Protein AF-A0A964TZU9-F1 (afdb_monomer)

Structure (mmCIF, N/CA/C/O backbone):
data_AF-A0A964TZU9-F1
#
_entry.id   AF-A0A964TZU9-F1
#
loop_
_atom_site.group_PDB
_atom_site.id
_atom_site.type_symbol
_atom_site.label_atom_id
_atom_site.label_alt_id
_atom_site.label_comp_id
_atom_site.label_asym_id
_atom_site.label_entity_id
_atom_site.label_seq_id
_atom_site.pdbx_PDB_ins_code
_atom_site.Cartn_x
_atom_site.Cartn_y
_atom_site.Cartn_z
_atom_site.occupancy
_atom_site.B_iso_or_equiv
_atom_site.auth_seq_id
_atom_site.auth_comp_id
_atom_site.auth_asym_id
_atom_site.auth_atom_id
_atom_site.pdbx_PDB_model_num
ATOM 1 N N . ARG A 1 1 ? -6.979 20.407 -6.883 1.00 36.47 1 ARG A N 1
ATOM 2 C CA . ARG A 1 1 ? -8.133 19.499 -7.113 1.00 36.47 1 ARG A CA 1
ATOM 3 C C . ARG A 1 1 ? -7.615 18.083 -6.869 1.00 36.47 1 ARG A C 1
ATOM 5 O O . ARG A 1 1 ? -6.799 17.626 -7.648 1.00 36.47 1 ARG A O 1
ATOM 12 N N . ILE A 1 2 ? -7.903 17.504 -5.702 1.00 34.78 2 ILE A N 1
ATOM 13 C CA . ILE A 1 2 ? -7.087 16.442 -5.078 1.00 34.78 2 ILE A CA 1
ATOM 14 C C . ILE A 1 2 ? -7.636 15.045 -5.421 1.00 34.78 2 ILE A C 1
ATOM 16 O O . ILE A 1 2 ? -8.771 14.746 -5.073 1.00 34.78 2 ILE A O 1
ATOM 20 N N . MET A 1 3 ? -6.821 14.224 -6.096 1.00 42.94 3 MET A N 1
ATOM 21 C CA . MET A 1 3 ? -6.622 12.768 -5.923 1.00 42.94 3 MET A CA 1
ATOM 22 C C . MET A 1 3 ? -7.778 11.879 -5.393 1.00 42.94 3 MET A C 1
ATOM 24 O O . MET A 1 3 ? -7.551 11.037 -4.522 1.00 42.94 3 MET A O 1
ATOM 28 N N . SER A 1 4 ? -9.016 11.988 -5.883 1.00 59.41 4 SER A N 1
ATOM 29 C CA . SER A 1 4 ? -10.087 11.075 -5.429 1.00 59.41 4 SER A CA 1
ATOM 30 C C . SER A 1 4 ? -9.934 9.654 -5.990 1.00 59.41 4 SER A C 1
ATOM 32 O O . SER A 1 4 ? -10.220 8.684 -5.294 1.00 59.41 4 SER A O 1
ATOM 34 N N . CYS A 1 5 ? -9.441 9.516 -7.225 1.00 72.19 5 CYS A N 1
ATOM 35 C CA . CYS A 1 5 ? -9.405 8.227 -7.930 1.00 72.19 5 CYS A CA 1
ATOM 36 C C . CYS A 1 5 ? -8.075 7.483 -7.834 1.00 72.19 5 CYS A C 1
ATOM 38 O O . CYS A 1 5 ? -8.054 6.262 -7.950 1.00 72.19 5 CYS A O 1
ATOM 40 N N . GLU A 1 6 ? -6.983 8.185 -7.531 1.00 64.12 6 GLU A N 1
ATOM 41 C CA . GLU A 1 6 ? -5.702 7.555 -7.177 1.00 64.12 6 GLU A CA 1
ATOM 42 C C . GLU A 1 6 ? -5.801 6.749 -5.874 1.00 64.12 6 GLU A C 1
ATOM 44 O O . GLU A 1 6 ? -5.036 5.818 -5.646 1.00 64.12 6 GLU A O 1
ATOM 49 N N . ARG A 1 7 ? -6.783 7.074 -5.023 1.00 71.69 7 ARG A N 1
ATOM 50 C CA . ARG A 1 7 ? -7.041 6.407 -3.740 1.00 71.69 7 ARG A CA 1
ATOM 51 C C . ARG A 1 7 ? -8.348 5.619 -3.740 1.00 71.69 7 ARG A C 1
ATOM 53 O O . ARG A 1 7 ? -8.964 5.451 -2.689 1.00 71.69 7 ARG A O 1
ATOM 60 N N . ILE A 1 8 ? -8.774 5.125 -4.902 1.00 81.00 8 ILE A N 1
ATOM 61 C CA . ILE A 1 8 ? -10.025 4.366 -5.052 1.00 81.00 8 ILE A CA 1
ATOM 62 C C . ILE A 1 8 ? -10.102 3.149 -4.113 1.00 81.00 8 ILE A C 1
ATOM 64 O O . ILE A 1 8 ? -11.171 2.840 -3.586 1.00 81.00 8 ILE A O 1
ATOM 68 N N . ASN A 1 9 ? -8.951 2.543 -3.796 1.00 75.94 9 ASN A N 1
ATOM 69 C CA . ASN A 1 9 ? -8.830 1.447 -2.833 1.00 75.94 9 ASN A CA 1
ATOM 70 C C . ASN A 1 9 ? -9.377 1.806 -1.441 1.00 75.94 9 ASN A C 1
ATOM 72 O O . ASN A 1 9 ? -9.931 0.942 -0.767 1.00 75.94 9 ASN A O 1
ATOM 76 N N . ASN A 1 10 ? -9.286 3.072 -1.019 1.00 75.75 10 ASN A N 1
ATOM 77 C CA . ASN A 1 10 ? -9.794 3.507 0.283 1.00 75.75 10 ASN A CA 1
ATOM 78 C C . ASN A 1 10 ? -11.327 3.489 0.325 1.00 75.75 10 ASN A C 1
ATOM 80 O O . ASN A 1 10 ? -11.905 3.147 1.353 1.00 75.75 10 ASN A O 1
ATOM 84 N N . ALA A 1 11 ? -11.988 3.827 -0.787 1.00 82.44 11 ALA A N 1
ATOM 85 C CA . ALA A 1 11 ? -13.443 3.742 -0.889 1.00 82.44 11 ALA A CA 1
ATOM 86 C C . ALA A 1 11 ? -13.915 2.281 -0.886 1.00 82.44 11 ALA A C 1
ATOM 88 O O . ALA A 1 11 ? -14.927 1.955 -0.266 1.00 82.44 11 ALA A O 1
ATOM 89 N N . TRP A 1 12 ? -13.154 1.384 -1.521 1.00 88.69 12 TRP A N 1
ATOM 90 C CA . TRP A 1 12 ? -13.433 -0.051 -1.463 1.00 88.69 12 TRP A CA 1
ATOM 91 C C . TRP A 1 12 ? -13.245 -0.609 -0.052 1.00 88.69 12 TRP A C 1
ATOM 93 O O . TRP A 1 12 ? -14.131 -1.305 0.424 1.00 88.69 12 TRP A O 1
ATOM 103 N N . LEU A 1 13 ? -12.165 -0.240 0.646 1.00 80.69 13 LEU A N 1
ATOM 104 C CA . LEU A 1 13 ? -11.938 -0.655 2.032 1.00 80.69 13 LEU A CA 1
ATOM 105 C C . LEU A 1 13 ? -13.048 -0.157 2.967 1.00 80.69 13 LEU A C 1
ATOM 107 O O . LEU A 1 13 ? -13.512 -0.915 3.811 1.00 80.69 13 LEU A O 1
ATOM 111 N N . LEU A 1 14 ? -13.492 1.094 2.805 1.00 76.00 14 LEU A N 1
ATOM 112 C CA . LEU A 1 14 ? -14.618 1.640 3.566 1.00 76.00 14 LEU A CA 1
ATOM 113 C C . LEU A 1 14 ? -15.912 0.861 3.296 1.00 76.00 14 LEU A C 1
ATOM 115 O O . LEU A 1 14 ? -16.649 0.553 4.227 1.00 76.00 14 LEU A O 1
ATOM 119 N N . SER A 1 15 ? -16.164 0.503 2.038 1.00 84.38 15 SER A N 1
ATOM 120 C CA . SER A 1 15 ? -17.325 -0.315 1.675 1.00 84.3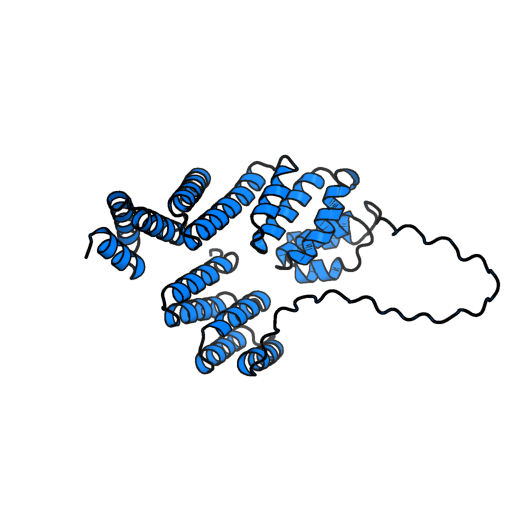8 15 SER A CA 1
ATOM 121 C C . SER A 1 15 ? -17.250 -1.702 2.319 1.00 84.38 15 SER A C 1
ATOM 123 O O . SER A 1 15 ? -18.233 -2.153 2.893 1.00 84.38 15 SER A O 1
ATOM 125 N N . ASP A 1 16 ? -16.072 -2.335 2.327 1.00 76.81 16 ASP A N 1
ATOM 126 C CA . ASP A 1 16 ? -15.858 -3.614 3.015 1.00 76.81 16 ASP A CA 1
ATOM 127 C C . ASP A 1 16 ? -16.101 -3.487 4.536 1.00 76.81 16 ASP A C 1
ATOM 129 O O . ASP A 1 16 ? -16.618 -4.413 5.156 1.00 76.81 16 ASP A O 1
ATOM 133 N N . MET A 1 17 ? -15.759 -2.344 5.154 1.00 74.62 17 MET A N 1
ATOM 134 C CA . MET A 1 17 ? -16.067 -2.085 6.572 1.00 74.62 17 MET A CA 1
ATOM 135 C C . MET A 1 17 ? -17.572 -1.989 6.824 1.00 74.62 17 MET A C 1
ATOM 137 O O . MET A 1 17 ? -18.048 -2.522 7.822 1.00 74.62 17 MET A O 1
ATOM 141 N N . TYR A 1 18 ? -18.319 -1.343 5.926 1.00 85.62 18 TYR A N 1
ATOM 142 C CA . TYR A 1 18 ? -19.773 -1.263 6.032 1.00 85.62 18 TYR A CA 1
ATOM 143 C C . TYR A 1 18 ? -20.430 -2.641 5.958 1.00 85.62 18 TYR A C 1
ATOM 145 O O . TYR A 1 18 ? -21.312 -2.932 6.758 1.00 85.62 18 TYR A O 1
ATOM 153 N N . VAL A 1 19 ? -19.952 -3.520 5.077 1.00 80.06 19 VAL A N 1
ATOM 154 C CA . VAL A 1 19 ? -20.451 -4.901 4.975 1.00 80.06 19 VAL A CA 1
ATOM 155 C C . VAL A 1 19 ? -20.202 -5.678 6.267 1.00 80.06 19 VAL A C 1
ATOM 157 O O . VAL A 1 19 ? -21.107 -6.327 6.772 1.00 80.06 19 VAL A O 1
ATOM 160 N N . LEU A 1 20 ? -19.004 -5.564 6.851 1.00 71.88 20 LEU A N 1
ATOM 161 C CA . LEU A 1 20 ? -18.673 -6.224 8.124 1.00 71.88 20 LEU A CA 1
ATOM 162 C C . LEU A 1 20 ? -19.489 -5.709 9.320 1.00 71.88 20 LEU A C 1
ATOM 164 O O . LEU A 1 20 ? -19.520 -6.367 10.355 1.00 71.88 20 LEU A O 1
ATOM 168 N N . ALA A 1 21 ? -20.096 -4.531 9.196 1.00 72.00 21 ALA A N 1
ATOM 169 C CA . ALA A 1 21 ? -20.944 -3.921 10.212 1.00 72.00 21 ALA A CA 1
ATOM 170 C C . ALA A 1 21 ? -22.449 -4.119 9.937 1.00 72.00 21 ALA A C 1
ATOM 172 O O . ALA A 1 21 ? -23.255 -3.412 10.538 1.00 72.00 21 ALA A O 1
ATOM 173 N N . ASP A 1 22 ? -22.822 -5.013 9.010 1.00 82.69 22 ASP A N 1
ATOM 174 C CA . ASP A 1 22 ? -24.198 -5.223 8.528 1.00 82.69 22 ASP A CA 1
ATOM 175 C C . ASP A 1 22 ? -24.856 -3.942 7.959 1.00 82.69 22 ASP A C 1
ATOM 177 O O . ASP A 1 22 ? -26.070 -3.744 8.007 1.00 82.69 22 ASP A O 1
ATOM 181 N N . GLN A 1 23 ? -24.046 -3.041 7.387 1.00 80.06 23 GLN A N 1
ATOM 182 C CA . GLN A 1 23 ? -24.463 -1.770 6.778 1.00 80.06 23 GLN A CA 1
ATOM 183 C C . GLN A 1 23 ? -24.347 -1.803 5.246 1.00 80.06 23 GLN A C 1
ATOM 185 O O . GLN A 1 23 ? -23.754 -0.918 4.625 1.00 80.06 23 GLN A O 1
ATOM 190 N N . GLU A 1 24 ? -24.931 -2.812 4.598 1.00 88.38 24 GLU A N 1
ATOM 191 C CA . GLU A 1 24 ? -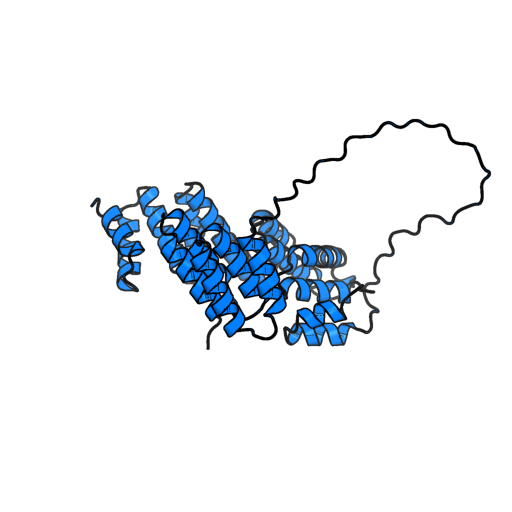24.805 -3.019 3.144 1.00 88.38 24 GLU A CA 1
ATOM 192 C C . GLU A 1 24 ? -25.261 -1.807 2.311 1.00 88.38 24 GLU A C 1
ATOM 194 O O . GLU A 1 24 ? -24.623 -1.454 1.319 1.00 88.38 24 GLU A O 1
ATOM 199 N N . SER A 1 25 ? -26.290 -1.078 2.754 1.00 88.75 25 SER A N 1
ATOM 200 C CA . SER A 1 25 ? -26.768 0.136 2.073 1.00 88.75 25 SER A CA 1
ATOM 201 C C . SER A 1 25 ? -25.714 1.254 2.019 1.00 88.75 25 SER A C 1
ATOM 203 O O . SER A 1 25 ? -25.585 1.949 1.005 1.00 88.75 25 SER A O 1
ATOM 205 N N . ALA A 1 26 ? -24.904 1.404 3.072 1.00 79.56 26 ALA A N 1
ATOM 206 C CA . ALA A 1 26 ? -23.806 2.367 3.123 1.00 79.56 26 ALA A CA 1
ATOM 207 C C . ALA A 1 26 ? -22.624 1.932 2.235 1.00 79.56 26 ALA A C 1
ATOM 209 O O . ALA A 1 26 ? -21.996 2.771 1.574 1.00 79.56 26 ALA A O 1
ATOM 210 N N . ALA A 1 27 ? -22.370 0.621 2.141 1.00 87.50 27 ALA A N 1
ATOM 211 C CA . ALA A 1 27 ? -21.398 0.055 1.206 1.00 87.50 27 ALA A CA 1
ATOM 212 C C . ALA A 1 27 ? -21.797 0.346 -0.251 1.00 87.50 27 ALA A C 1
ATOM 214 O O . ALA A 1 27 ? -21.014 0.919 -1.014 1.00 87.50 27 ALA A O 1
ATOM 215 N N . VAL A 1 28 ? -23.048 0.048 -0.623 1.00 95.12 28 VAL A N 1
ATOM 216 C CA . VAL A 1 28 ? -23.592 0.306 -1.968 1.00 95.12 28 VAL A CA 1
ATOM 217 C C . VAL A 1 28 ? -23.519 1.791 -2.324 1.00 95.12 28 VAL A C 1
ATOM 219 O O . VAL A 1 28 ? -23.090 2.151 -3.426 1.00 95.12 28 VAL A O 1
ATOM 222 N N . GLN A 1 29 ? -23.872 2.682 -1.392 1.00 91.50 29 GLN A N 1
ATOM 223 C CA . GLN A 1 29 ? -23.788 4.124 -1.624 1.00 91.50 29 GLN A CA 1
ATOM 224 C C . GLN A 1 29 ? -22.343 4.593 -1.854 1.00 91.50 29 GLN A C 1
ATOM 226 O O . GLN A 1 29 ? -22.100 5.445 -2.715 1.00 91.50 29 GLN A O 1
ATOM 231 N N . THR A 1 30 ? -21.379 4.022 -1.128 1.00 88.06 30 THR A N 1
ATOM 232 C CA . THR A 1 30 ? -19.953 4.322 -1.310 1.00 88.06 30 THR A CA 1
ATOM 233 C C . THR A 1 30 ? -19.489 3.911 -2.707 1.00 88.06 30 THR A C 1
ATOM 235 O O . THR A 1 30 ? -18.940 4.746 -3.430 1.00 88.06 30 THR A O 1
ATOM 238 N N . TYR A 1 31 ? -19.805 2.692 -3.158 1.00 94.31 31 TYR A N 1
ATOM 239 C CA . TYR A 1 31 ? -19.466 2.253 -4.514 1.00 94.31 31 TYR A CA 1
ATOM 240 C C . TYR A 1 31 ? -20.133 3.109 -5.603 1.00 94.31 31 TYR A C 1
ATOM 242 O O . TYR A 1 31 ? -19.477 3.479 -6.579 1.00 94.31 31 TYR A O 1
ATOM 250 N N . ARG A 1 32 ? -21.407 3.491 -5.439 1.00 92.69 32 ARG A N 1
ATOM 251 C CA . ARG A 1 32 ? -22.116 4.383 -6.377 1.00 92.69 32 ARG A CA 1
ATOM 252 C C . ARG A 1 32 ? -21.415 5.736 -6.516 1.00 92.69 32 ARG A C 1
ATOM 254 O O . ARG A 1 32 ? -21.211 6.221 -7.632 1.00 92.69 32 ARG A O 1
ATOM 261 N N . ASN A 1 33 ? -21.005 6.332 -5.396 1.00 89.38 33 ASN A N 1
ATOM 262 C CA . ASN A 1 33 ? -20.258 7.590 -5.387 1.00 89.38 33 ASN A CA 1
ATOM 263 C C . ASN A 1 33 ? -18.898 7.447 -6.087 1.00 89.38 33 ASN A C 1
ATOM 265 O O . ASN A 1 33 ? -18.481 8.350 -6.820 1.00 89.38 33 ASN A O 1
ATOM 269 N N . THR A 1 34 ? -18.230 6.305 -5.905 1.00 89.62 34 THR A N 1
ATOM 270 C CA . THR A 1 34 ? -16.967 5.985 -6.576 1.00 89.62 34 THR A CA 1
ATOM 271 C C . THR A 1 34 ? -17.144 5.864 -8.088 1.00 89.62 34 THR A C 1
ATOM 273 O O . THR A 1 34 ? -16.395 6.510 -8.815 1.00 89.62 34 THR A O 1
ATOM 276 N N . VAL A 1 35 ? -18.157 5.133 -8.572 1.00 91.75 35 VAL A N 1
ATOM 277 C CA . VAL A 1 35 ? -18.456 5.015 -10.016 1.00 91.75 35 VAL A CA 1
ATOM 278 C C . VAL A 1 35 ? -18.721 6.387 -10.643 1.00 91.75 35 VAL A C 1
ATOM 280 O O . VAL A 1 35 ? -18.230 6.675 -11.731 1.00 91.75 35 VAL A O 1
ATOM 283 N N . ARG A 1 36 ? -19.440 7.272 -9.941 1.00 87.69 36 ARG A N 1
ATOM 284 C CA . ARG A 1 36 ? -19.708 8.641 -10.412 1.00 87.69 36 ARG A CA 1
ATOM 285 C C . ARG A 1 36 ? -18.447 9.508 -10.492 1.00 87.69 36 ARG A C 1
ATOM 287 O O . ARG A 1 36 ? -18.356 10.375 -11.357 1.00 87.69 36 ARG A O 1
ATOM 294 N N . SER A 1 37 ? -17.512 9.318 -9.565 1.00 83.38 37 SER A N 1
ATOM 295 C CA . SER A 1 37 ? -16.347 10.199 -9.405 1.00 83.38 37 SER A CA 1
ATOM 296 C C . SER A 1 37 ? -15.117 9.718 -10.177 1.00 83.38 37 SER A C 1
ATOM 298 O O . SER A 1 37 ? -14.298 10.541 -10.578 1.00 83.38 37 SER A O 1
ATOM 300 N N . CYS A 1 38 ? -14.986 8.404 -10.379 1.00 85.81 38 CYS A N 1
ATOM 301 C CA . CYS A 1 38 ? -13.832 7.754 -10.989 1.00 85.81 38 CYS A CA 1
ATOM 302 C C . CYS A 1 38 ? -14.234 7.068 -12.279 1.00 85.81 38 CYS A C 1
ATOM 304 O O . CYS A 1 38 ? -14.616 5.904 -12.307 1.00 85.81 38 CYS A O 1
ATOM 306 N N . ASN A 1 39 ? -14.155 7.846 -13.352 1.00 81.69 39 ASN A N 1
ATOM 307 C CA . ASN A 1 39 ? -14.766 7.547 -14.634 1.00 81.69 39 ASN A CA 1
ATOM 308 C C . ASN A 1 39 ? -13.856 6.765 -15.594 1.00 81.69 39 ASN A C 1
ATOM 310 O O . ASN A 1 39 ? -14.266 6.533 -16.722 1.00 81.69 39 ASN A O 1
ATOM 314 N N . SER A 1 40 ? -12.654 6.325 -15.207 1.00 85.06 40 SER A N 1
ATOM 315 C CA . SER A 1 40 ? -11.898 5.420 -16.084 1.00 85.06 40 SER A CA 1
ATOM 316 C C . SER A 1 40 ? -12.556 4.036 -16.125 1.00 85.06 40 SER A C 1
ATOM 318 O O . SER A 1 40 ? -13.015 3.527 -15.100 1.00 85.06 40 SER A O 1
ATOM 320 N N . PHE A 1 41 ? -12.583 3.402 -17.304 1.00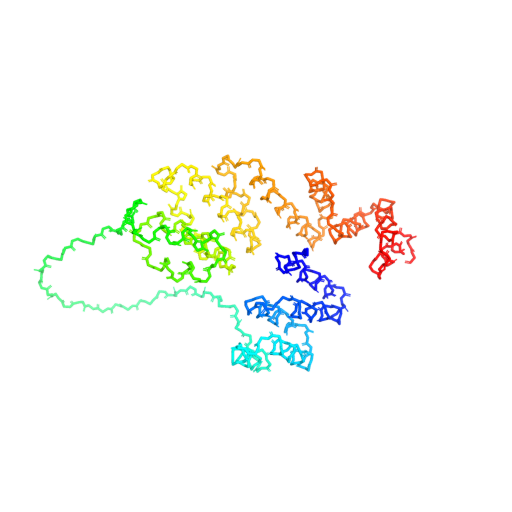 83.56 41 PHE A N 1
ATOM 321 C CA . PHE A 1 41 ? -13.217 2.090 -17.489 1.00 83.56 41 PHE A CA 1
ATOM 322 C C . PHE A 1 41 ? -12.714 1.042 -16.487 1.00 83.56 41 PHE A C 1
ATOM 324 O O . PHE A 1 41 ? -13.517 0.384 -15.834 1.00 83.56 41 PHE A O 1
ATOM 331 N N . ALA A 1 42 ? -11.393 0.948 -16.303 1.00 82.06 42 ALA A N 1
ATOM 332 C CA . ALA A 1 42 ? -10.782 -0.005 -15.378 1.00 82.06 42 ALA A CA 1
ATOM 333 C C . ALA A 1 42 ? -11.216 0.221 -13.917 1.00 82.06 42 ALA A C 1
ATOM 335 O O . ALA A 1 42 ? -11.514 -0.734 -13.205 1.00 82.06 42 ALA A O 1
ATOM 336 N N . GLN A 1 43 ? -11.298 1.478 -13.470 1.00 83.94 43 GLN A N 1
ATOM 337 C CA . GLN A 1 43 ? -11.724 1.807 -12.106 1.00 83.94 43 GLN A CA 1
ATOM 338 C C . GLN A 1 43 ? -13.216 1.527 -11.886 1.00 83.94 43 GLN A C 1
ATOM 340 O O . GLN A 1 43 ? -13.583 0.971 -10.847 1.00 83.94 43 GLN A O 1
ATOM 345 N N . MET A 1 44 ? -14.078 1.868 -12.853 1.00 87.69 44 MET A N 1
ATOM 346 C CA . MET A 1 44 ? -15.512 1.571 -12.753 1.00 87.69 44 MET A CA 1
ATOM 347 C C . MET A 1 44 ? -15.777 0.074 -12.810 1.00 87.69 44 MET A C 1
ATOM 349 O O . MET A 1 44 ? -16.562 -0.404 -12.002 1.00 87.69 44 MET A O 1
ATOM 353 N N . GLN A 1 45 ? -15.117 -0.665 -13.711 1.00 91.25 45 GLN A N 1
ATOM 354 C CA . GLN A 1 45 ? -15.282 -2.114 -13.822 1.00 91.25 45 GLN A CA 1
ATOM 355 C C . GLN A 1 45 ? -15.023 -2.784 -12.470 1.00 91.25 45 GLN A C 1
ATOM 357 O O . GLN A 1 45 ? -15.909 -3.459 -11.953 1.00 91.25 45 GLN A O 1
ATOM 362 N N . THR A 1 46 ? -13.861 -2.538 -11.860 1.00 86.62 46 THR A N 1
ATOM 363 C CA . THR A 1 46 ? -13.516 -3.140 -10.563 1.00 86.62 46 THR A CA 1
ATOM 364 C C . THR A 1 46 ? -14.471 -2.694 -9.451 1.00 86.62 46 THR A C 1
ATOM 366 O O . THR A 1 46 ? -14.821 -3.483 -8.575 1.00 86.62 46 THR A O 1
ATOM 369 N N . THR A 1 47 ? -14.938 -1.442 -9.484 1.00 92.69 47 THR A N 1
ATOM 370 C CA . THR A 1 47 ? -15.914 -0.934 -8.506 1.00 92.69 47 THR A CA 1
ATOM 371 C C . THR A 1 47 ? -17.281 -1.610 -8.655 1.00 92.69 47 THR A C 1
ATOM 373 O O . THR A 1 47 ? -17.877 -1.989 -7.652 1.00 92.69 47 THR A O 1
ATOM 376 N N . LEU A 1 48 ? -17.769 -1.798 -9.884 1.00 95.50 48 LEU A N 1
ATOM 377 C CA . LEU A 1 48 ? -19.036 -2.474 -10.191 1.00 95.50 48 LEU A CA 1
ATOM 378 C C . LEU A 1 48 ? -18.971 -3.972 -9.857 1.00 95.50 48 LEU A C 1
ATOM 380 O O . LEU A 1 48 ? -19.918 -4.517 -9.299 1.00 95.50 48 LEU A O 1
ATOM 384 N N . GLU A 1 49 ? -17.841 -4.627 -10.138 1.00 94.31 49 GLU A N 1
ATOM 385 C CA . GLU A 1 49 ? -17.596 -6.023 -9.758 1.00 94.31 49 GLU A CA 1
ATOM 386 C C . GLU A 1 49 ? -17.625 -6.201 -8.235 1.00 94.31 49 GLU A C 1
ATOM 388 O O . GLU A 1 49 ? -18.293 -7.105 -7.740 1.00 94.31 49 GLU A O 1
ATOM 393 N N . LYS A 1 50 ? -16.987 -5.304 -7.473 1.00 90.31 50 LYS A N 1
ATOM 394 C CA . LYS A 1 50 ? -17.061 -5.315 -6.003 1.00 90.31 50 LYS A CA 1
ATOM 395 C C . LYS A 1 50 ? -18.475 -5.056 -5.488 1.00 90.31 50 LYS A C 1
ATOM 397 O O . LYS A 1 50 ? -18.960 -5.809 -4.650 1.00 90.31 50 LYS A O 1
ATOM 402 N N . ALA A 1 51 ? -19.153 -4.045 -6.033 1.00 96.25 51 ALA A N 1
ATOM 403 C CA . ALA A 1 51 ? -20.528 -3.725 -5.664 1.00 96.25 51 ALA A CA 1
ATOM 404 C C . ALA A 1 51 ? -21.483 -4.902 -5.910 1.00 96.25 51 ALA A C 1
ATOM 406 O O . ALA A 1 51 ? -22.408 -5.096 -5.131 1.00 96.25 51 ALA A O 1
ATOM 407 N N . SER A 1 52 ? -21.244 -5.725 -6.936 1.00 95.75 52 SER A N 1
ATOM 408 C CA . SER A 1 52 ? -22.102 -6.878 -7.247 1.00 95.75 52 SER A CA 1
ATOM 409 C C . SER A 1 52 ? -22.156 -7.956 -6.162 1.00 95.75 52 SER A C 1
ATOM 411 O O . SER A 1 52 ? -23.092 -8.749 -6.156 1.00 95.75 52 SER A O 1
ATOM 413 N N . GLY A 1 53 ? -21.188 -7.979 -5.239 1.00 91.94 53 GLY A N 1
ATOM 414 C CA . GLY A 1 53 ? -21.205 -8.899 -4.104 1.00 91.94 53 GLY A CA 1
ATOM 415 C C . GLY A 1 53 ? -22.198 -8.518 -3.002 1.00 91.94 53 GLY A C 1
ATOM 416 O O . GLY A 1 53 ? -22.476 -9.357 -2.155 1.00 91.94 53 GLY A O 1
ATOM 417 N N . VAL A 1 54 ? -22.700 -7.276 -2.996 1.00 94.06 54 VAL A N 1
ATOM 418 C CA . VAL A 1 54 ? -23.510 -6.719 -1.890 1.00 94.06 54 VAL A CA 1
ATOM 419 C C . VAL A 1 54 ? -24.727 -5.911 -2.350 1.00 94.06 54 VAL A C 1
ATOM 421 O O . VAL A 1 54 ? -25.676 -5.742 -1.599 1.00 94.06 54 VAL A O 1
ATOM 424 N N . ALA A 1 55 ? -24.724 -5.392 -3.579 1.00 95.31 55 ALA A N 1
ATOM 425 C CA . ALA A 1 55 ? -25.836 -4.633 -4.138 1.00 95.31 55 ALA A CA 1
ATOM 426 C C . ALA A 1 55 ? -26.948 -5.563 -4.636 1.00 95.31 55 ALA A C 1
ATOM 428 O O . ALA A 1 55 ? -26.688 -6.594 -5.263 1.00 95.31 55 ALA A O 1
ATOM 429 N N . SER A 1 56 ? -28.203 -5.147 -4.465 1.00 95.31 56 SER A N 1
ATOM 430 C CA . SER A 1 56 ? -29.322 -5.801 -5.141 1.00 95.31 56 SER A CA 1
ATOM 431 C C . SER A 1 56 ? -29.228 -5.637 -6.666 1.00 95.31 56 SER A C 1
ATOM 433 O O . SER A 1 56 ? -28.557 -4.745 -7.192 1.00 95.31 56 SER A O 1
ATOM 435 N N . ARG A 1 57 ? -29.950 -6.485 -7.413 1.00 93.94 57 ARG A N 1
ATOM 436 C CA . ARG A 1 57 ? -29.959 -6.437 -8.889 1.00 93.94 57 ARG A CA 1
ATOM 437 C C . ARG A 1 57 ? -30.367 -5.064 -9.437 1.00 93.94 57 ARG A C 1
ATOM 439 O O . ARG A 1 57 ? -29.776 -4.602 -10.409 1.00 93.94 57 ARG A O 1
ATOM 446 N N . SER A 1 58 ? -31.356 -4.415 -8.820 1.00 95.12 58 SER A N 1
ATOM 447 C CA . SER A 1 58 ? -31.838 -3.089 -9.229 1.00 95.12 58 SER A CA 1
ATOM 448 C C . SER A 1 58 ? -30.825 -1.986 -8.914 1.00 95.12 58 SER A C 1
ATOM 450 O O . SER A 1 58 ? -30.601 -1.099 -9.741 1.00 95.12 58 SER A O 1
ATOM 452 N N . GLU A 1 59 ? -30.168 -2.050 -7.755 1.00 96.44 59 GLU A N 1
ATOM 453 C CA . GLU A 1 59 ? -29.120 -1.100 -7.375 1.00 96.44 59 GLU A CA 1
ATOM 454 C C . GLU A 1 59 ? -27.902 -1.215 -8.281 1.00 96.44 59 GLU A C 1
ATOM 456 O O . GLU A 1 59 ? -27.378 -0.193 -8.731 1.00 96.44 59 GLU A O 1
ATOM 461 N N . LEU A 1 60 ? -27.481 -2.445 -8.584 1.00 97.06 60 LEU A N 1
ATOM 462 C CA . LEU A 1 60 ? -26.361 -2.695 -9.476 1.00 97.06 60 LEU A CA 1
ATOM 463 C C . LEU A 1 60 ? -26.673 -2.201 -10.894 1.00 97.06 60 LEU A C 1
ATOM 465 O O . LEU A 1 60 ? -25.852 -1.489 -11.468 1.00 97.06 60 LEU A O 1
ATOM 469 N N . SER A 1 61 ? -27.868 -2.483 -11.429 1.00 96.69 61 SER A N 1
ATOM 470 C CA . SER A 1 61 ? -28.289 -1.961 -12.741 1.00 96.69 61 SER A CA 1
ATOM 471 C C . SER A 1 61 ? -28.318 -0.424 -12.773 1.00 96.69 61 SER A C 1
ATOM 473 O O . SER A 1 61 ? -27.743 0.193 -13.669 1.00 96.69 61 SER A O 1
ATOM 475 N N . SER A 1 62 ? -28.822 0.221 -11.714 1.00 96.38 62 SER A N 1
ATOM 476 C CA . SER A 1 62 ? -28.786 1.690 -11.591 1.00 96.38 62 SER A CA 1
ATOM 477 C C . SER A 1 62 ? -27.352 2.249 -11.581 1.00 96.38 62 SER A C 1
ATOM 479 O O . SER A 1 62 ? -27.094 3.347 -12.073 1.00 96.38 62 SER A O 1
ATOM 481 N N . MET A 1 63 ? -26.382 1.516 -11.024 1.00 96.50 63 MET A N 1
ATOM 482 C CA . MET A 1 63 ? -24.969 1.914 -11.073 1.00 96.50 63 MET A CA 1
ATOM 483 C C . MET A 1 63 ? -24.372 1.771 -12.479 1.00 96.50 63 MET A C 1
ATOM 485 O O . MET A 1 63 ? -23.539 2.596 -12.863 1.00 96.50 63 MET A O 1
ATOM 489 N N . PHE A 1 64 ? -24.815 0.784 -13.264 1.00 97.31 64 PHE A N 1
ATOM 490 C CA . PHE A 1 64 ? -24.461 0.676 -14.682 1.00 97.31 64 PHE A CA 1
ATOM 491 C C . PHE A 1 64 ? -25.012 1.841 -15.507 1.00 97.31 64 PHE A C 1
ATOM 493 O O . PHE A 1 64 ? -24.295 2.354 -16.368 1.00 97.31 64 PHE A O 1
ATOM 500 N N . ASP A 1 65 ? -26.213 2.340 -15.203 1.00 96.81 65 ASP A N 1
ATOM 501 C CA . ASP A 1 65 ? -26.749 3.552 -15.839 1.00 96.81 65 ASP A CA 1
ATOM 502 C C . ASP A 1 65 ? -25.877 4.781 -15.568 1.00 96.81 65 ASP A C 1
ATOM 504 O O . ASP A 1 65 ? -25.539 5.528 -16.491 1.00 96.81 65 ASP A O 1
ATOM 508 N N . VAL A 1 66 ? -25.432 4.955 -14.318 1.00 94.19 66 VAL A N 1
ATOM 509 C CA . VAL A 1 66 ? -24.487 6.023 -13.951 1.00 94.19 66 VAL A CA 1
ATOM 510 C C . VAL A 1 66 ? -23.168 5.870 -14.716 1.00 94.19 66 VAL A C 1
ATOM 512 O O . VAL A 1 66 ? -22.662 6.852 -15.266 1.00 94.19 66 VAL A O 1
ATOM 515 N N . ALA A 1 67 ? -22.623 4.651 -14.796 1.00 94.19 67 ALA A N 1
ATOM 516 C CA . ALA A 1 67 ? -21.375 4.375 -15.506 1.00 94.19 67 ALA A CA 1
ATOM 517 C C . ALA A 1 67 ? -21.482 4.671 -17.014 1.00 94.19 67 ALA A C 1
ATOM 519 O O . ALA A 1 67 ? -20.595 5.321 -17.573 1.00 94.19 67 ALA A O 1
ATOM 520 N N . ARG A 1 68 ? -22.583 4.262 -17.663 1.00 95.12 68 ARG A N 1
ATOM 521 C CA . ARG A 1 68 ? -22.866 4.552 -19.082 1.00 95.12 68 ARG A CA 1
ATOM 522 C C . ARG A 1 68 ? -23.017 6.049 -19.331 1.00 95.12 68 ARG A C 1
ATOM 524 O O . ARG A 1 68 ? -22.459 6.575 -20.293 1.00 95.12 68 ARG A O 1
ATOM 531 N N . GLY A 1 69 ? -23.721 6.751 -18.441 1.00 92.06 69 GLY A N 1
ATOM 532 C CA . GLY A 1 69 ? -23.874 8.203 -18.508 1.00 92.06 69 GLY A CA 1
ATOM 533 C C . GLY A 1 69 ? -22.533 8.940 -18.452 1.00 92.06 69 GLY A C 1
ATOM 534 O O . GLY A 1 69 ? -22.315 9.875 -19.225 1.00 92.06 69 GLY A O 1
ATOM 535 N N . ALA A 1 70 ? -21.621 8.484 -17.587 1.00 84.88 70 ALA A N 1
ATOM 536 C CA . ALA A 1 70 ? -20.279 9.044 -17.441 1.00 84.88 70 ALA A CA 1
ATOM 537 C C . ALA A 1 70 ? -19.317 8.651 -18.581 1.00 84.88 70 ALA A C 1
ATOM 539 O O . ALA A 1 70 ? -18.402 9.416 -18.880 1.00 84.88 70 ALA A O 1
ATOM 540 N N . ASN A 1 71 ? -19.519 7.491 -19.224 1.00 83.25 71 ASN A N 1
ATOM 541 C CA . ASN A 1 71 ? -18.615 6.926 -20.233 1.00 83.25 71 ASN A CA 1
ATOM 542 C C . ASN A 1 71 ? -19.351 6.337 -21.435 1.00 83.25 71 ASN A C 1
ATOM 544 O O . ASN A 1 71 ? -19.323 5.130 -21.685 1.00 83.25 71 ASN A O 1
ATOM 548 N N . ARG A 1 72 ? -19.960 7.215 -22.236 1.00 87.94 72 ARG A N 1
ATOM 549 C CA . ARG A 1 72 ? -20.743 6.808 -23.413 1.00 87.94 72 ARG A CA 1
ATOM 550 C C . ARG A 1 72 ? -19.953 5.942 -24.400 1.00 87.94 72 ARG A C 1
ATOM 552 O O . ARG A 1 72 ? -20.520 5.009 -24.961 1.00 87.94 72 ARG A O 1
ATOM 559 N N . SER A 1 73 ? -18.657 6.202 -24.583 1.00 87.94 73 SER A N 1
ATOM 560 C CA . SER A 1 73 ? -17.787 5.422 -25.480 1.00 87.94 73 SER A CA 1
ATOM 561 C C . SER A 1 73 ? -17.544 3.979 -25.027 1.00 87.94 73 SER A C 1
ATOM 563 O O . SER A 1 73 ? -17.178 3.146 -25.846 1.00 87.94 73 SER A O 1
ATOM 565 N N . GLU A 1 74 ? -17.745 3.668 -23.745 1.00 90.19 74 GLU A N 1
ATOM 566 C CA . GLU A 1 74 ? -17.521 2.333 -23.170 1.00 90.19 74 GLU A CA 1
ATOM 567 C C . GLU A 1 74 ? -18.835 1.553 -22.973 1.00 90.19 74 GLU A C 1
ATOM 569 O O . GLU A 1 74 ? -18.840 0.485 -22.359 1.00 90.19 74 GLU A O 1
ATOM 574 N N . THR A 1 75 ? -19.956 2.066 -23.498 1.00 92.75 75 THR A N 1
ATOM 575 C CA . THR A 1 75 ? -21.306 1.512 -23.290 1.00 92.75 75 THR A CA 1
ATOM 576 C C . THR A 1 75 ? -21.400 0.028 -23.642 1.00 92.75 75 THR A C 1
ATOM 578 O O . THR A 1 75 ? -21.912 -0.748 -22.843 1.00 92.75 75 THR A O 1
ATOM 581 N N . GLU A 1 76 ? -20.843 -0.404 -24.776 1.00 91.44 76 GLU A N 1
ATOM 582 C CA . GLU A 1 76 ? -20.872 -1.820 -25.172 1.00 91.44 76 GLU A CA 1
ATOM 583 C C . GLU A 1 76 ? -20.126 -2.729 -24.185 1.00 91.44 76 GLU A C 1
ATOM 585 O O . GLU A 1 76 ? -20.594 -3.817 -23.840 1.00 91.44 76 GLU A O 1
ATOM 590 N N . ARG A 1 77 ? -18.982 -2.270 -23.659 1.00 90.81 77 ARG A N 1
ATOM 591 C CA . ARG A 1 77 ? -18.230 -3.027 -22.650 1.00 90.81 77 ARG A CA 1
ATOM 592 C C . ARG A 1 77 ? -18.970 -3.076 -21.315 1.00 90.81 77 ARG A C 1
ATOM 594 O O . ARG A 1 77 ? -18.960 -4.114 -20.655 1.00 90.81 77 ARG A O 1
ATOM 601 N N . LEU A 1 78 ? -19.630 -1.982 -20.933 1.00 94.38 78 LEU A N 1
ATOM 602 C CA . LEU A 1 78 ? -20.465 -1.914 -19.733 1.00 94.38 78 LEU A CA 1
ATOM 603 C C . LEU A 1 78 ? -21.705 -2.812 -19.849 1.00 94.38 78 LEU A C 1
ATOM 605 O O . LEU A 1 78 ? -22.009 -3.518 -18.894 1.00 94.38 78 LEU A O 1
ATOM 609 N N . ASN A 1 79 ? -22.354 -2.879 -21.016 1.00 95.25 79 ASN A N 1
ATOM 610 C CA . ASN A 1 79 ? -23.479 -3.787 -21.277 1.00 95.25 79 ASN A CA 1
ATOM 611 C C . ASN A 1 79 ? -23.064 -5.260 -21.124 1.00 95.25 79 ASN A C 1
ATOM 613 O O . ASN A 1 79 ? -23.765 -6.056 -20.496 1.00 95.25 79 ASN A O 1
ATOM 617 N N . ALA A 1 80 ? -21.899 -5.630 -21.668 1.00 93.31 80 ALA A N 1
ATOM 618 C CA . ALA A 1 80 ? -21.357 -6.979 -21.526 1.00 93.31 80 ALA A CA 1
ATOM 619 C C . ALA A 1 80 ? -21.041 -7.326 -20.058 1.00 93.31 80 ALA A C 1
ATOM 621 O O . ALA A 1 80 ? -21.313 -8.443 -19.611 1.00 93.31 80 ALA A O 1
ATOM 622 N N . LEU A 1 81 ? -20.497 -6.367 -19.301 1.00 93.19 81 LEU A N 1
ATOM 623 C CA . LEU A 1 81 ? -20.213 -6.521 -17.874 1.00 93.19 81 LEU A CA 1
ATOM 624 C C . LEU A 1 81 ? -21.499 -6.653 -17.042 1.00 93.19 81 LEU A C 1
ATOM 626 O O . LEU A 1 81 ? -21.590 -7.561 -16.219 1.00 93.19 81 LEU A O 1
ATOM 630 N N . GLU A 1 82 ? -22.500 -5.805 -17.284 1.00 96.19 82 GLU A N 1
ATOM 631 C CA . GLU A 1 82 ? -23.804 -5.848 -16.609 1.00 96.19 82 GLU A CA 1
ATOM 632 C C . GLU A 1 82 ? -24.481 -7.205 -16.816 1.00 96.19 82 GLU A C 1
ATOM 634 O O . GLU A 1 82 ? -24.879 -7.860 -15.852 1.00 96.19 82 GLU A O 1
ATOM 639 N N . LYS A 1 83 ? -24.513 -7.689 -18.066 1.00 94.25 83 LYS A N 1
ATOM 640 C CA . LYS A 1 83 ? -25.048 -9.014 -18.399 1.00 94.25 83 LYS A CA 1
ATOM 641 C C . LYS A 1 83 ? -24.321 -10.134 -17.652 1.00 94.25 83 LYS A C 1
ATOM 643 O O . LYS A 1 83 ? -24.967 -11.078 -17.207 1.00 94.25 83 LYS A O 1
ATOM 648 N N . ARG A 1 84 ? -22.995 -10.043 -17.500 1.00 93.12 84 ARG A N 1
ATOM 649 C CA . ARG A 1 84 ? -22.200 -11.035 -16.759 1.00 93.12 84 ARG A CA 1
ATOM 650 C C . ARG A 1 84 ? -22.541 -11.043 -15.267 1.00 93.12 84 ARG A C 1
ATOM 652 O O . ARG A 1 84 ? -22.747 -12.117 -14.709 1.00 93.12 84 ARG A O 1
ATOM 659 N N . LEU A 1 85 ? -22.603 -9.869 -14.638 1.00 92.44 85 LEU A N 1
ATOM 660 C CA . LEU A 1 85 ? -22.821 -9.748 -13.192 1.00 92.44 85 LEU A CA 1
ATOM 661 C C . LEU A 1 85 ? -24.274 -10.042 -12.789 1.00 92.44 85 LEU A C 1
ATOM 663 O O . LEU A 1 85 ? -24.504 -10.729 -11.799 1.00 92.44 85 LEU A O 1
ATOM 667 N N . LEU A 1 86 ? -25.258 -9.596 -13.575 1.00 89.69 86 LEU A N 1
ATOM 668 C CA . LEU A 1 86 ? -26.681 -9.850 -13.305 1.00 89.69 86 LEU A CA 1
ATOM 669 C C . LEU A 1 86 ? -27.160 -11.222 -13.807 1.00 89.69 86 LEU A C 1
ATOM 671 O O . LEU A 1 86 ? -28.154 -11.751 -13.309 1.00 89.69 86 LEU A O 1
ATOM 675 N N . GLY A 1 87 ? -26.452 -11.807 -14.777 1.00 75.94 87 GLY A N 1
ATOM 676 C CA . GLY A 1 87 ? -26.764 -13.101 -15.389 1.00 75.94 87 GLY A CA 1
ATOM 677 C C . GLY A 1 87 ? -26.342 -14.332 -14.579 1.00 75.94 87 GLY A C 1
ATOM 678 O O . GLY A 1 87 ? -26.538 -15.444 -15.059 1.00 75.94 87 GLY A O 1
ATOM 679 N N . GLY A 1 88 ? -25.785 -14.164 -13.372 1.00 56.28 88 GLY A N 1
ATOM 680 C CA . GLY A 1 88 ? -25.498 -15.270 -12.446 1.00 56.28 88 GLY A CA 1
ATOM 681 C C . GLY A 1 88 ? -24.202 -16.049 -12.710 1.00 56.28 88 GLY A C 1
ATOM 682 O O . GLY A 1 88 ? -24.097 -17.199 -12.298 1.00 56.28 88 GLY A O 1
ATOM 683 N N . GLY A 1 89 ? -23.208 -15.449 -13.371 1.00 44.25 89 GLY A N 1
ATOM 684 C CA . GLY A 1 89 ? -21.917 -16.089 -13.636 1.00 44.25 89 GLY A CA 1
ATOM 685 C C . GLY A 1 89 ? -20.748 -15.345 -13.000 1.00 44.25 89 GLY A C 1
ATOM 686 O O . GLY A 1 89 ? -20.008 -14.655 -13.701 1.00 44.25 89 GLY A O 1
ATOM 687 N N . ALA A 1 90 ? -20.539 -15.507 -11.692 1.00 39.28 90 ALA A N 1
ATOM 688 C CA . ALA A 1 90 ? -19.212 -15.269 -11.131 1.00 39.28 90 ALA A CA 1
ATOM 689 C C . ALA A 1 90 ? -18.237 -16.268 -11.788 1.00 39.28 90 ALA A C 1
ATOM 691 O O . ALA A 1 90 ? -18.557 -17.459 -11.854 1.00 39.28 90 ALA A O 1
ATOM 692 N N . PRO A 1 91 ? -17.048 -15.862 -12.270 1.00 38.06 91 PRO A N 1
ATOM 693 C CA . PRO A 1 91 ? -15.998 -16.838 -12.482 1.00 38.06 91 PRO A CA 1
ATOM 694 C C . PRO A 1 91 ? -15.648 -17.389 -11.100 1.00 38.06 91 PRO A C 1
ATOM 696 O O . PRO A 1 91 ? -15.134 -16.661 -10.251 1.00 38.06 91 PRO A O 1
ATOM 699 N N . ALA A 1 92 ? -15.940 -18.667 -10.864 1.00 35.34 92 ALA A N 1
ATOM 700 C CA . ALA A 1 92 ? -15.352 -19.378 -9.742 1.00 35.34 92 ALA A CA 1
ATOM 701 C C . ALA A 1 92 ? -13.822 -19.195 -9.799 1.00 35.34 92 ALA A C 1
ATOM 703 O O . ALA A 1 92 ? -13.252 -19.221 -10.901 1.00 35.34 92 ALA A O 1
ATOM 704 N N . PRO A 1 93 ? -13.134 -19.011 -8.658 1.00 34.78 93 PRO A N 1
ATOM 705 C CA . PRO A 1 93 ? -11.683 -19.073 -8.646 1.00 34.78 93 PRO A CA 1
ATOM 706 C C . PRO A 1 93 ? -11.287 -20.424 -9.238 1.00 34.78 93 PRO A C 1
ATOM 708 O O . PRO A 1 93 ? -11.683 -21.475 -8.737 1.00 34.78 93 PRO A O 1
ATOM 711 N N . ARG A 1 94 ? -10.551 -20.406 -10.352 1.00 33.12 94 ARG A N 1
ATOM 712 C CA . ARG A 1 94 ? -9.944 -21.617 -10.898 1.00 33.12 94 ARG A CA 1
ATOM 713 C C . ARG A 1 94 ? -8.875 -22.063 -9.911 1.00 33.12 94 ARG A C 1
ATOM 715 O O . ARG A 1 94 ? -7.724 -21.647 -10.007 1.00 33.12 94 ARG A O 1
ATOM 722 N N . THR A 1 95 ? -9.259 -22.902 -8.958 1.00 30.39 95 THR A N 1
ATOM 723 C CA . THR A 1 95 ? -8.338 -23.797 -8.272 1.00 30.39 95 THR A CA 1
ATOM 724 C C . THR A 1 95 ? -7.692 -24.636 -9.367 1.00 30.39 95 THR A C 1
ATOM 726 O O . THR A 1 95 ? -8.356 -25.434 -10.028 1.00 30.39 95 THR A O 1
ATOM 729 N N . ALA A 1 96 ? -6.414 -24.386 -9.637 1.00 33.78 96 ALA A N 1
ATOM 730 C CA . ALA A 1 96 ? -5.620 -25.235 -10.505 1.00 33.78 96 ALA A CA 1
ATOM 731 C C . ALA A 1 96 ? -5.535 -26.616 -9.842 1.00 33.78 96 ALA A C 1
ATOM 733 O O . ALA A 1 96 ? -4.755 -26.823 -8.915 1.00 33.78 96 ALA A O 1
ATOM 734 N N . ALA A 1 97 ? -6.391 -27.537 -10.279 1.00 31.22 97 ALA A N 1
ATOM 735 C CA . ALA A 1 97 ? -6.247 -28.947 -9.974 1.00 31.22 97 ALA A CA 1
ATOM 736 C C . ALA A 1 97 ? -4.953 -29.444 -10.634 1.00 31.22 97 ALA A C 1
ATOM 738 O O . ALA A 1 97 ? -4.724 -29.224 -11.827 1.00 31.22 97 ALA A O 1
ATOM 739 N N . ALA A 1 98 ? -4.094 -30.062 -9.828 1.00 32.47 98 ALA A N 1
ATOM 740 C CA . ALA A 1 98 ? -2.873 -30.712 -10.275 1.00 32.47 98 ALA A CA 1
ATOM 741 C C . ALA A 1 98 ? -3.201 -31.788 -11.333 1.00 32.47 98 ALA A C 1
ATOM 743 O O . ALA A 1 98 ? -4.180 -32.516 -11.156 1.00 32.47 98 ALA A O 1
ATOM 744 N N . PRO A 1 99 ? -2.421 -31.926 -12.421 1.00 34.88 99 PRO A N 1
ATOM 745 C CA . PRO A 1 99 ? -2.632 -33.011 -13.366 1.00 34.88 99 PRO A CA 1
ATOM 746 C C . PRO A 1 99 ? -2.193 -34.334 -12.733 1.00 34.88 99 PRO A C 1
ATOM 748 O O . PRO A 1 99 ? -1.026 -34.496 -12.374 1.00 34.88 99 PRO A O 1
ATOM 751 N N . GLU A 1 100 ? -3.117 -35.286 -12.628 1.00 33.44 100 GLU A N 1
ATOM 752 C CA . GLU A 1 100 ? -2.785 -36.685 -12.365 1.00 33.44 100 GLU A CA 1
ATOM 753 C C . GLU A 1 100 ? -1.958 -37.280 -13.523 1.00 33.44 100 GLU A C 1
ATOM 755 O O . GLU A 1 100 ? -2.171 -36.934 -14.696 1.00 33.44 100 GLU A O 1
ATOM 760 N N . PRO A 1 101 ? -1.012 -38.189 -13.228 1.00 32.84 101 PRO A N 1
ATOM 761 C CA . PRO A 1 101 ? -0.169 -38.808 -14.237 1.00 32.84 101 PRO A CA 1
ATOM 762 C C . PRO A 1 101 ? -0.965 -39.845 -15.035 1.00 32.84 101 PRO A C 1
ATOM 764 O O . PRO A 1 101 ? -1.358 -40.890 -14.524 1.00 32.84 101 PRO A O 1
ATOM 767 N N . ARG A 1 102 ? -1.165 -39.582 -16.330 1.00 36.06 102 ARG A N 1
ATOM 768 C CA . ARG A 1 102 ? -1.646 -40.594 -17.276 1.00 36.06 102 ARG A CA 1
ATOM 769 C C . ARG A 1 102 ? -0.495 -41.525 -17.651 1.00 36.06 102 ARG A C 1
ATOM 771 O O . ARG A 1 102 ? 0.380 -41.160 -18.432 1.00 36.06 102 ARG A O 1
ATOM 778 N N . THR A 1 103 ? -0.522 -42.737 -17.115 1.00 37.75 103 THR A N 1
ATOM 779 C CA . THR A 1 103 ? 0.224 -43.891 -17.619 1.00 37.75 103 THR A CA 1
ATOM 780 C C . THR A 1 103 ? -0.405 -44.363 -18.928 1.00 37.75 103 THR A C 1
ATOM 782 O O . THR A 1 103 ? -1.367 -45.120 -18.929 1.00 37.75 103 THR A O 1
ATOM 785 N N . ASN A 1 104 ? 0.152 -43.927 -20.058 1.00 38.12 104 ASN A N 1
ATOM 786 C CA . ASN A 1 104 ? -0.073 -44.579 -21.347 1.00 38.12 104 ASN A CA 1
ATOM 787 C C . ASN A 1 104 ? 1.269 -45.072 -21.885 1.00 38.12 104 ASN A C 1
ATOM 789 O O . ASN A 1 104 ? 2.060 -44.318 -22.448 1.00 38.12 104 ASN A O 1
ATOM 793 N N . SER A 1 105 ? 1.518 -46.360 -21.678 1.00 38.97 105 SER A N 1
ATOM 794 C CA . SER A 1 105 ? 2.573 -47.109 -22.345 1.00 38.97 105 SER A CA 1
ATOM 795 C C . SER A 1 105 ? 2.087 -47.493 -23.743 1.00 38.97 105 SER A C 1
ATOM 797 O O . SER A 1 105 ? 1.172 -48.301 -23.876 1.00 38.97 105 SER A O 1
ATOM 799 N N . GLN A 1 106 ? 2.713 -46.946 -24.784 1.00 39.47 106 GLN A N 1
ATOM 800 C CA . GLN A 1 106 ? 2.668 -47.522 -26.130 1.00 39.47 106 GLN A CA 1
ATOM 801 C C . GLN A 1 106 ? 4.087 -47.579 -26.722 1.00 39.47 106 GLN A C 1
ATOM 803 O O . GLN A 1 106 ? 4.842 -46.618 -26.551 1.00 39.47 106 GLN A O 1
ATOM 808 N N . PRO A 1 107 ? 4.487 -48.687 -27.380 1.00 37.38 107 PRO A N 1
ATOM 809 C CA . PRO A 1 107 ? 5.853 -48.871 -27.865 1.00 37.38 107 PRO A CA 1
ATOM 810 C C . PRO A 1 107 ? 6.111 -48.095 -29.162 1.00 37.38 107 PRO A C 1
ATOM 812 O O . PRO A 1 107 ? 5.286 -48.081 -30.074 1.00 37.38 107 PRO A O 1
ATOM 815 N N . ALA A 1 108 ? 7.294 -47.490 -29.248 1.00 36.88 108 ALA A N 1
ATOM 816 C CA . ALA A 1 108 ? 7.769 -46.736 -30.402 1.00 36.88 108 ALA A CA 1
ATOM 817 C C . ALA A 1 108 ? 8.209 -47.641 -31.572 1.00 36.88 108 ALA A C 1
ATOM 819 O O . ALA A 1 108 ? 8.920 -48.624 -31.341 1.00 36.88 108 ALA A O 1
ATOM 820 N N . PRO A 1 109 ? 7.944 -47.261 -32.834 1.00 39.06 109 PRO A N 1
ATOM 821 C CA . PRO A 1 109 ? 8.758 -47.687 -33.964 1.00 39.06 109 PRO A CA 1
ATOM 822 C C . PRO A 1 109 ? 10.022 -46.819 -34.045 1.00 39.06 109 PRO A C 1
ATOM 824 O O . PRO A 1 109 ? 9.957 -45.590 -34.041 1.00 39.06 109 PRO A O 1
ATOM 827 N N . ARG A 1 110 ? 11.186 -47.472 -34.121 1.00 43.94 110 ARG A N 1
ATOM 828 C CA . ARG A 1 110 ? 12.478 -46.835 -34.407 1.00 43.94 110 ARG A CA 1
ATOM 829 C C . ARG A 1 110 ? 12.483 -46.278 -35.828 1.00 43.94 110 ARG A C 1
ATOM 831 O O . ARG A 1 110 ? 12.397 -47.048 -36.781 1.00 43.94 110 ARG A O 1
ATOM 838 N N . THR A 1 111 ? 12.745 -44.983 -35.955 1.00 36.66 111 THR A N 1
ATOM 839 C CA . THR A 1 111 ? 13.240 -44.384 -37.197 1.00 36.66 111 THR A CA 1
ATOM 840 C C . THR A 1 111 ? 14.506 -43.589 -36.910 1.00 36.66 111 THR A C 1
ATOM 842 O O . THR A 1 111 ? 14.694 -43.028 -35.833 1.00 36.66 111 THR A O 1
ATOM 845 N N . GLN A 1 112 ? 15.417 -43.673 -37.868 1.00 41.06 112 GLN A N 1
ATOM 846 C CA . GLN A 1 112 ? 16.840 -43.407 -37.754 1.00 41.06 112 GLN A CA 1
ATOM 847 C C . GLN A 1 112 ? 17.159 -41.921 -37.533 1.00 41.06 112 GLN A C 1
ATOM 849 O O . GLN A 1 112 ? 16.463 -41.020 -37.993 1.00 41.06 112 GLN A O 1
ATOM 854 N N . THR A 1 113 ? 18.252 -41.708 -36.809 1.00 35.22 113 THR A N 1
ATOM 855 C CA . THR A 1 113 ? 18.901 -40.445 -36.455 1.00 35.22 113 THR A CA 1
ATOM 856 C C . THR A 1 113 ? 19.150 -39.515 -37.644 1.00 35.22 113 THR A C 1
ATOM 858 O O . THR A 1 113 ? 19.977 -39.813 -38.502 1.00 35.22 113 THR A O 1
ATOM 861 N N . ALA A 1 114 ? 18.543 -38.329 -37.597 1.00 40.44 114 ALA A N 1
ATOM 862 C CA . ALA A 1 114 ? 19.113 -37.097 -38.133 1.00 40.44 114 ALA A CA 1
ATOM 863 C C . ALA A 1 114 ? 19.378 -36.167 -36.939 1.00 40.44 114 ALA A C 1
ATOM 865 O O . ALA A 1 114 ? 18.500 -35.971 -36.099 1.00 40.44 114 ALA A O 1
ATOM 866 N N . ALA A 1 115 ? 20.605 -35.660 -36.815 1.00 43.62 115 ALA A N 1
ATOM 867 C CA . ALA A 1 115 ? 21.009 -34.796 -35.712 1.00 43.62 115 ALA A CA 1
ATOM 868 C C . ALA A 1 115 ? 20.179 -33.501 -35.713 1.00 43.62 115 ALA A C 1
ATOM 870 O O . ALA A 1 115 ? 20.356 -32.638 -36.571 1.00 43.62 115 ALA A O 1
ATOM 871 N N . ALA A 1 116 ? 19.266 -33.373 -34.749 1.00 41.91 116 ALA A N 1
ATOM 872 C CA . ALA A 1 116 ? 18.612 -32.110 -34.446 1.00 41.91 116 ALA A CA 1
ATOM 873 C C . ALA A 1 116 ? 19.638 -31.155 -33.804 1.00 41.91 116 ALA A C 1
ATOM 875 O O . ALA A 1 116 ? 20.435 -31.605 -32.972 1.00 41.91 116 ALA A O 1
ATOM 876 N N . PRO A 1 117 ? 19.639 -29.850 -34.139 1.00 39.19 117 PRO A N 1
ATOM 877 C CA . PRO A 1 117 ? 20.431 -28.875 -33.403 1.00 39.19 117 PRO A CA 1
ATOM 878 C C . PRO A 1 117 ? 20.009 -28.910 -31.932 1.00 39.19 117 PRO A C 1
ATOM 880 O O . PRO A 1 117 ? 18.820 -29.029 -31.628 1.00 39.19 117 PRO A O 1
ATOM 883 N N . ALA A 1 118 ? 20.981 -28.816 -31.024 1.00 39.97 118 ALA A N 1
ATOM 884 C CA . ALA A 1 118 ? 20.729 -28.730 -29.591 1.00 39.97 118 ALA A CA 1
ATOM 885 C C . ALA A 1 118 ? 19.649 -27.667 -29.285 1.00 39.97 118 ALA A C 1
ATOM 887 O O . ALA A 1 118 ? 19.626 -26.628 -29.955 1.00 39.97 118 ALA A O 1
ATOM 888 N N . PRO A 1 119 ? 18.778 -27.872 -28.276 1.00 40.69 119 PRO A N 1
ATOM 889 C CA . PRO A 1 119 ? 17.867 -26.829 -27.834 1.00 40.69 119 PRO A CA 1
ATOM 890 C C . PRO A 1 119 ? 18.705 -25.616 -27.435 1.00 40.69 119 PRO A C 1
ATOM 892 O O . PRO A 1 119 ? 19.479 -25.674 -26.476 1.00 40.69 119 PRO A O 1
ATOM 895 N N . GLY A 1 120 ? 18.586 -24.532 -28.202 1.00 35.94 120 GLY A N 1
ATOM 896 C CA . GLY A 1 120 ? 19.165 -23.255 -27.829 1.00 35.94 120 GLY A CA 1
ATOM 897 C C . GLY A 1 120 ? 18.690 -22.919 -26.422 1.00 35.94 120 GLY A C 1
ATOM 898 O O . GLY A 1 120 ? 17.494 -22.993 -26.132 1.00 35.94 120 GLY A O 1
ATOM 899 N N . ALA A 1 121 ? 19.634 -22.589 -25.540 1.00 41.03 121 ALA A N 1
ATOM 900 C CA . ALA A 1 121 ? 19.323 -21.991 -24.251 1.00 41.03 121 ALA A CA 1
ATOM 901 C C . ALA A 1 121 ? 18.247 -20.906 -24.449 1.00 41.03 121 ALA A C 1
ATOM 903 O O . ALA A 1 121 ? 18.298 -20.216 -25.475 1.00 41.03 121 ALA A O 1
ATOM 904 N N . PRO A 1 122 ? 17.286 -20.730 -23.518 1.00 43.66 122 PRO A N 1
ATOM 905 C CA . PRO A 1 122 ? 16.320 -19.644 -23.627 1.00 43.66 122 PRO A CA 1
ATOM 906 C C . PRO A 1 122 ? 17.112 -18.367 -23.872 1.00 43.66 122 PRO A C 1
ATOM 908 O O . PRO A 1 122 ? 17.989 -18.026 -23.074 1.00 43.66 122 PRO A O 1
ATOM 911 N N . SER A 1 123 ? 16.879 -17.734 -25.022 1.00 55.00 123 SER A N 1
ATOM 912 C CA . SER A 1 123 ? 17.609 -16.544 -25.430 1.00 55.00 123 SER A CA 1
ATOM 913 C C . SER A 1 123 ? 17.414 -15.502 -24.335 1.00 55.00 123 SER A C 1
ATOM 915 O O . SER A 1 123 ? 16.338 -14.909 -24.223 1.00 55.00 123 SER A O 1
ATOM 917 N N . ARG A 1 124 ? 18.420 -15.332 -23.469 1.00 79.81 124 ARG A N 1
ATOM 918 C CA . ARG A 1 124 ? 18.420 -14.264 -22.473 1.00 79.81 124 ARG A CA 1
ATOM 919 C C . ARG A 1 124 ? 18.324 -12.974 -23.270 1.00 79.81 124 ARG A C 1
ATOM 921 O O . ARG A 1 124 ? 19.152 -12.745 -24.149 1.00 79.81 124 ARG A O 1
ATOM 928 N N . LEU A 1 125 ? 17.288 -12.181 -23.004 1.00 88.19 125 LEU A N 1
ATOM 929 C CA . LEU A 1 125 ? 17.152 -10.872 -23.628 1.00 88.19 125 LEU A CA 1
ATOM 930 C C . LEU A 1 125 ? 18.467 -10.104 -23.421 1.00 88.19 125 LEU A C 1
ATOM 932 O O . LEU A 1 125 ? 18.992 -10.115 -22.300 1.00 88.19 125 LEU A O 1
ATOM 936 N N . PRO A 1 126 ? 19.020 -9.462 -24.462 1.00 94.44 126 PRO A N 1
ATOM 937 C CA . PRO A 1 126 ? 20.169 -8.592 -24.280 1.00 94.44 126 PRO A CA 1
ATOM 938 C C . PRO A 1 126 ? 19.805 -7.468 -23.305 1.00 94.44 126 PRO A C 1
ATOM 940 O O . PRO A 1 126 ? 18.638 -7.093 -23.171 1.00 94.44 126 PRO A O 1
ATOM 943 N N . ALA A 1 127 ? 20.803 -6.919 -22.612 1.00 92.31 127 ALA A N 1
ATOM 944 C CA . ALA A 1 127 ? 20.572 -5.844 -21.649 1.00 92.31 127 ALA A CA 1
ATOM 945 C C . ALA A 1 127 ? 19.872 -4.634 -22.294 1.00 92.31 127 ALA A C 1
ATOM 947 O O . ALA A 1 127 ? 18.945 -4.069 -21.719 1.00 92.31 127 ALA A O 1
ATOM 948 N N . GLN A 1 128 ? 20.296 -4.288 -23.509 1.00 92.50 128 GLN A N 1
ATOM 949 C CA . GLN A 1 128 ? 19.838 -3.143 -24.293 1.00 92.50 128 GLN A CA 1
ATOM 950 C C . GLN A 1 128 ? 19.747 -3.537 -25.775 1.00 92.50 128 GLN A C 1
ATOM 952 O O . GLN A 1 128 ? 20.205 -4.615 -26.161 1.00 92.50 128 GLN A O 1
ATOM 957 N N . GLY A 1 129 ? 19.186 -2.659 -26.609 1.00 90.94 129 GLY A N 1
ATOM 958 C CA . GLY A 1 129 ? 19.168 -2.822 -28.071 1.00 90.94 129 GLY A CA 1
ATOM 959 C C . GLY A 1 129 ? 17.784 -2.722 -28.713 1.00 90.94 129 GLY A C 1
ATOM 960 O O . GLY A 1 129 ? 17.672 -2.745 -29.936 1.00 90.94 129 GLY A O 1
ATOM 961 N N . ASP A 1 130 ? 16.723 -2.575 -27.920 1.00 94.62 130 ASP A N 1
ATOM 962 C CA . ASP A 1 130 ? 15.387 -2.294 -28.438 1.00 94.62 130 ASP A CA 1
ATOM 963 C C . ASP A 1 130 ? 15.196 -0.779 -28.642 1.00 94.62 130 ASP A C 1
ATOM 965 O O . ASP A 1 130 ? 15.082 -0.001 -27.692 1.00 94.62 130 ASP A O 1
ATOM 969 N N . GLY A 1 131 ? 15.144 -0.351 -29.909 1.00 95.81 131 GLY A N 1
ATOM 970 C CA . GLY A 1 131 ? 15.046 1.064 -30.298 1.00 95.81 131 GLY A CA 1
ATOM 971 C C . GLY A 1 131 ? 13.777 1.789 -29.827 1.00 95.81 131 GLY A C 1
ATOM 972 O O . GLY A 1 131 ? 13.689 3.009 -29.945 1.00 95.81 131 GLY A O 1
ATOM 973 N N . ARG A 1 132 ? 12.798 1.072 -29.260 1.00 97.00 132 ARG A N 1
ATOM 974 C CA . ARG A 1 132 ? 11.549 1.647 -28.731 1.00 97.00 132 ARG A CA 1
ATOM 975 C C . ARG A 1 132 ? 11.699 2.270 -27.340 1.00 97.00 132 ARG A C 1
ATOM 977 O O . ARG A 1 132 ? 10.768 2.922 -26.868 1.00 97.00 132 ARG A O 1
ATOM 984 N N . ILE A 1 133 ? 12.842 2.095 -26.669 1.00 95.88 133 ILE A N 1
ATOM 985 C CA . ILE A 1 133 ? 13.039 2.493 -25.265 1.00 95.88 133 ILE A CA 1
ATOM 986 C C . ILE A 1 133 ? 12.678 3.962 -24.981 1.00 95.88 133 ILE A C 1
ATOM 988 O O . ILE A 1 133 ? 12.014 4.254 -23.986 1.00 95.88 133 ILE A O 1
ATOM 992 N N . ALA A 1 134 ? 13.049 4.888 -25.871 1.00 95.00 134 ALA A N 1
ATOM 993 C CA . ALA A 1 134 ? 12.778 6.315 -25.699 1.00 95.00 134 ALA A CA 1
ATOM 994 C C . ALA A 1 134 ? 11.275 6.638 -25.758 1.00 95.00 134 ALA A C 1
ATOM 996 O O . ALA A 1 134 ? 10.766 7.421 -24.955 1.00 95.00 134 ALA A O 1
ATOM 997 N N . GLU A 1 135 ? 10.543 6.002 -26.677 1.00 96.31 135 GLU A N 1
ATOM 998 C CA . GLU A 1 135 ? 9.093 6.162 -26.778 1.00 96.31 135 GLU A CA 1
ATOM 999 C C . GLU A 1 135 ? 8.390 5.612 -25.534 1.00 96.31 135 GLU A C 1
ATOM 1001 O O . GLU A 1 135 ? 7.519 6.277 -24.971 1.00 96.31 135 GLU A O 1
ATOM 1006 N N . ILE A 1 136 ? 8.792 4.422 -25.086 1.00 96.56 136 ILE A N 1
ATOM 1007 C CA . ILE A 1 136 ? 8.204 3.738 -23.931 1.00 96.56 136 ILE A CA 1
ATOM 1008 C C . ILE A 1 136 ? 8.396 4.574 -22.662 1.00 96.56 136 ILE A C 1
ATOM 1010 O O . ILE A 1 136 ? 7.428 4.800 -21.934 1.00 96.56 136 ILE A O 1
ATOM 1014 N N . ARG A 1 137 ? 9.604 5.108 -22.433 1.00 91.38 137 ARG A N 1
ATOM 1015 C CA . ARG A 1 137 ? 9.884 6.019 -21.310 1.00 91.38 137 ARG A CA 1
ATOM 1016 C C . ARG A 1 137 ? 9.017 7.271 -21.361 1.00 91.38 137 ARG A C 1
ATOM 1018 O O . ARG A 1 137 ? 8.345 7.572 -20.379 1.00 91.38 137 ARG A O 1
ATOM 1025 N N . ARG A 1 138 ? 8.914 7.923 -22.524 1.00 92.69 138 ARG A N 1
ATOM 1026 C CA . ARG A 1 138 ? 8.046 9.098 -22.710 1.00 92.69 138 ARG A CA 1
ATOM 1027 C C . ARG A 1 138 ? 6.571 8.786 -22.431 1.00 92.69 138 ARG A C 1
ATOM 1029 O O . ARG A 1 138 ? 5.862 9.613 -21.863 1.00 92.69 138 ARG A O 1
ATOM 1036 N N . LEU A 1 139 ? 6.080 7.618 -22.854 1.00 90.94 139 LEU A N 1
ATOM 1037 C CA . LEU A 1 139 ? 4.703 7.188 -22.583 1.00 90.94 139 LEU A CA 1
ATOM 1038 C C . LEU A 1 139 ? 4.483 6.920 -21.089 1.00 90.94 139 LEU A C 1
ATOM 1040 O O . LEU A 1 139 ? 3.443 7.313 -20.565 1.00 90.94 139 LEU A O 1
ATOM 1044 N N . LYS A 1 140 ? 5.455 6.299 -20.410 1.00 88.12 140 LYS A N 1
ATOM 1045 C CA . LYS A 1 140 ? 5.442 6.064 -18.960 1.00 88.12 140 LYS A CA 1
ATOM 1046 C C . LYS A 1 140 ? 5.432 7.373 -18.167 1.00 88.12 140 LYS A C 1
ATOM 1048 O O . LYS A 1 140 ? 4.603 7.525 -17.280 1.00 88.12 140 LYS A O 1
ATOM 1053 N N . GLU A 1 141 ? 6.316 8.312 -18.502 1.00 85.19 141 GLU A N 1
ATOM 1054 C CA . GLU A 1 141 ? 6.445 9.628 -17.848 1.00 85.19 141 GLU A CA 1
ATOM 1055 C C . GLU A 1 141 ? 5.186 10.487 -17.991 1.00 85.19 141 GLU A C 1
ATOM 1057 O O . GLU A 1 141 ? 4.864 11.271 -17.108 1.00 85.19 141 GLU A O 1
ATOM 1062 N N . ARG A 1 142 ? 4.451 10.326 -19.097 1.00 87.00 142 ARG A N 1
ATOM 1063 C CA . ARG A 1 142 ? 3.148 10.972 -19.326 1.00 87.00 142 ARG A CA 1
ATOM 1064 C C . ARG A 1 142 ? 1.968 10.158 -18.790 1.00 87.00 142 ARG A C 1
ATOM 1066 O O . ARG A 1 142 ? 0.832 10.462 -19.144 1.00 87.00 142 ARG A O 1
ATOM 1073 N N . GLU A 1 143 ? 2.241 9.085 -18.050 1.00 84.56 143 GLU A N 1
ATOM 1074 C CA . GLU A 1 143 ? 1.250 8.177 -17.459 1.00 84.56 143 GLU A CA 1
ATOM 1075 C C . GLU A 1 143 ? 0.274 7.562 -18.482 1.00 84.56 143 GLU A C 1
ATOM 1077 O O . GLU A 1 143 ? -0.825 7.110 -18.164 1.00 84.56 143 GLU A O 1
ATOM 1082 N N . GLN A 1 144 ? 0.681 7.475 -19.753 1.00 87.69 144 GLN A N 1
ATOM 1083 C CA . GLN A 1 144 ? -0.105 6.857 -20.823 1.00 87.69 144 GLN A CA 1
ATOM 1084 C C . GLN A 1 144 ? 0.078 5.337 -20.798 1.00 87.69 144 GLN A C 1
ATOM 1086 O O . GLN A 1 144 ? 0.493 4.729 -21.788 1.00 87.69 144 GLN A O 1
ATOM 1091 N N . TYR A 1 145 ? -0.213 4.702 -19.661 1.00 87.31 145 TYR A N 1
ATOM 1092 C CA . TYR A 1 145 ? 0.189 3.322 -19.390 1.00 87.31 145 TYR A CA 1
ATOM 1093 C C . TYR A 1 145 ? -0.369 2.308 -20.391 1.00 87.31 145 TYR A C 1
ATOM 1095 O O . TYR A 1 145 ? 0.367 1.429 -20.829 1.00 87.31 145 TYR A O 1
ATOM 1103 N N . ALA A 1 146 ? -1.616 2.464 -20.845 1.00 90.00 146 ALA A N 1
ATOM 1104 C CA . ALA A 1 146 ? -2.189 1.592 -21.875 1.00 90.00 146 ALA A CA 1
ATOM 1105 C C . ALA A 1 146 ? -1.384 1.641 -23.190 1.00 90.00 146 ALA A C 1
ATOM 1107 O O . ALA A 1 146 ? -1.076 0.606 -23.782 1.00 90.00 146 ALA A O 1
ATOM 1108 N N . ARG A 1 147 ? -0.973 2.843 -23.617 1.00 89.81 147 ARG A N 1
ATOM 1109 C CA . ARG A 1 147 ? -0.126 3.031 -24.805 1.00 89.81 147 ARG A CA 1
ATOM 1110 C C . ARG A 1 147 ? 1.295 2.545 -24.560 1.00 89.81 147 ARG A C 1
ATOM 1112 O O . ARG A 1 147 ? 1.863 1.905 -25.435 1.00 89.81 147 ARG A O 1
ATOM 1119 N N . CYS A 1 148 ? 1.846 2.776 -23.370 1.00 93.25 148 CYS A N 1
ATOM 1120 C CA . CYS A 1 148 ? 3.149 2.237 -22.993 1.00 93.25 148 CYS A CA 1
ATOM 1121 C C . CYS A 1 148 ? 3.169 0.699 -23.055 1.00 93.25 148 CYS A C 1
ATOM 1123 O O . CYS A 1 148 ? 4.099 0.103 -23.597 1.00 93.25 148 CYS A O 1
ATOM 1125 N N . ILE A 1 149 ? 2.122 0.035 -22.553 1.00 94.69 149 ILE A N 1
ATOM 1126 C CA . ILE A 1 149 ? 1.972 -1.423 -22.619 1.00 94.69 149 ILE A CA 1
ATOM 1127 C C . ILE A 1 149 ? 1.860 -1.890 -24.073 1.00 94.69 149 ILE A C 1
ATOM 1129 O O . ILE A 1 149 ? 2.438 -2.919 -24.411 1.00 94.69 149 ILE A O 1
ATOM 1133 N N . ALA A 1 150 ? 1.153 -1.163 -24.940 1.00 95.75 150 ALA A N 1
ATOM 1134 C CA . ALA A 1 150 ? 1.087 -1.491 -26.364 1.00 95.75 150 ALA A CA 1
ATOM 1135 C C . ALA A 1 150 ? 2.456 -1.337 -27.055 1.00 95.75 150 ALA A C 1
ATOM 1137 O O . ALA A 1 150 ? 2.913 -2.260 -27.725 1.00 95.75 150 ALA A O 1
ATOM 1138 N N . ALA A 1 151 ? 3.154 -0.223 -26.821 1.00 95.88 151 ALA A N 1
ATOM 1139 C CA . ALA A 1 151 ? 4.460 0.067 -27.418 1.00 95.88 151 ALA A CA 1
ATOM 1140 C C . ALA A 1 151 ? 5.565 -0.905 -26.960 1.00 95.88 151 ALA A C 1
ATOM 1142 O O . ALA A 1 151 ? 6.488 -1.206 -27.715 1.00 95.88 151 ALA A O 1
ATOM 1143 N N . SER A 1 152 ? 5.452 -1.439 -25.742 1.00 97.06 152 SER A N 1
ATOM 1144 C CA . SER A 1 152 ? 6.430 -2.348 -25.128 1.00 97.06 152 SER A CA 1
ATOM 1145 C C . SER A 1 152 ? 6.094 -3.839 -25.265 1.00 97.06 152 SER A C 1
ATOM 1147 O O . SER A 1 152 ? 6.678 -4.666 -24.566 1.00 97.06 152 SER A O 1
ATOM 1149 N N . GLN A 1 153 ? 5.133 -4.223 -26.113 1.00 93.50 153 GLN A N 1
ATOM 1150 C CA . GLN A 1 153 ? 4.842 -5.642 -26.353 1.00 93.50 153 GLN A CA 1
ATOM 1151 C C . GLN A 1 153 ? 6.063 -6.367 -26.930 1.00 93.50 153 GLN A C 1
ATOM 1153 O O . GLN A 1 153 ? 6.819 -5.783 -27.710 1.00 93.50 153 GLN A O 1
ATOM 1158 N N . ASN A 1 154 ? 6.225 -7.645 -26.567 1.00 91.19 154 ASN A N 1
ATOM 1159 C CA . ASN A 1 154 ? 7.330 -8.500 -27.013 1.00 91.19 154 ASN A CA 1
ATOM 1160 C C . ASN A 1 154 ? 8.691 -7.785 -26.870 1.00 91.19 154 ASN A C 1
ATOM 1162 O O . ASN A 1 154 ? 9.303 -7.418 -27.879 1.00 91.19 154 ASN A O 1
ATOM 1166 N N . PRO A 1 155 ? 9.118 -7.486 -25.627 1.00 93.69 155 PRO A N 1
ATOM 1167 C CA . PRO A 1 155 ? 10.361 -6.763 -25.372 1.00 93.69 155 PRO A CA 1
ATOM 1168 C C . PRO A 1 155 ? 11.542 -7.513 -25.994 1.00 93.69 155 PRO A C 1
ATOM 1170 O O . PRO A 1 155 ? 11.655 -8.726 -25.823 1.00 93.69 155 PRO A O 1
ATOM 1173 N N . ARG A 1 156 ? 12.414 -6.796 -26.714 1.00 95.31 156 ARG A N 1
ATOM 1174 C CA . ARG A 1 156 ? 13.618 -7.376 -27.341 1.00 95.31 156 ARG A CA 1
ATOM 1175 C C . ARG A 1 156 ? 14.891 -7.128 -26.533 1.00 95.31 156 ARG A C 1
ATOM 1177 O O . ARG A 1 156 ? 15.956 -7.584 -26.929 1.00 95.31 156 ARG A O 1
ATOM 1184 N N . SER A 1 157 ? 14.769 -6.453 -25.395 1.00 95.00 157 SER A N 1
ATOM 1185 C CA . SER A 1 157 ? 15.841 -6.207 -24.436 1.00 95.00 157 SER A CA 1
ATOM 1186 C C . SER A 1 157 ? 15.288 -6.064 -23.014 1.00 95.00 157 SER A C 1
ATOM 1188 O O . SER A 1 157 ? 14.088 -5.846 -22.803 1.00 95.00 157 SER A O 1
ATOM 1190 N N . LEU A 1 158 ? 16.162 -6.230 -22.021 1.00 94.56 158 LEU A N 1
ATOM 1191 C CA . LEU A 1 158 ? 15.802 -6.198 -20.603 1.00 94.56 158 LEU A CA 1
ATOM 1192 C C . LEU A 1 158 ? 15.437 -4.795 -20.101 1.00 94.56 158 LEU A C 1
ATOM 1194 O O . LEU A 1 158 ? 14.584 -4.682 -19.226 1.00 94.56 158 LEU A O 1
ATOM 1198 N N . ASP A 1 159 ? 16.034 -3.735 -20.645 1.00 93.06 159 ASP A N 1
ATOM 1199 C CA . ASP A 1 159 ? 15.657 -2.348 -20.342 1.00 93.06 159 ASP A CA 1
ATOM 1200 C C . ASP A 1 159 ? 14.219 -2.025 -20.789 1.00 93.06 159 ASP A C 1
ATOM 1202 O O . ASP A 1 159 ? 13.462 -1.417 -20.036 1.00 93.06 159 ASP A O 1
ATOM 1206 N N . VAL A 1 160 ? 13.772 -2.508 -21.950 1.00 96.75 160 VAL A N 1
ATOM 1207 C CA . VAL A 1 160 ? 12.370 -2.374 -22.376 1.00 96.75 160 VAL A CA 1
ATOM 1208 C C . VAL A 1 160 ? 11.435 -3.242 -21.533 1.00 96.75 160 VAL A C 1
ATOM 1210 O O . VAL A 1 160 ? 10.339 -2.795 -21.188 1.00 96.75 160 VAL A O 1
ATOM 1213 N N . LEU A 1 161 ? 11.852 -4.453 -21.150 1.00 96.31 161 LEU A N 1
ATOM 1214 C CA . LEU A 1 161 ? 11.086 -5.282 -20.211 1.00 96.31 161 LEU A CA 1
ATOM 1215 C C . LEU A 1 161 ? 10.937 -4.595 -18.839 1.00 96.31 161 LEU A C 1
ATOM 1217 O O . LEU A 1 161 ? 9.850 -4.615 -18.263 1.00 96.31 161 LEU A O 1
ATOM 1221 N N . TYR A 1 162 ? 11.993 -3.942 -18.350 1.00 95.50 162 TYR A N 1
ATOM 1222 C CA . TYR A 1 162 ? 11.978 -3.152 -17.119 1.00 95.50 162 TYR A CA 1
ATOM 1223 C C . TYR A 1 162 ? 10.969 -1.997 -17.192 1.00 95.50 162 TYR A C 1
ATOM 1225 O O . TYR A 1 162 ? 10.118 -1.851 -16.313 1.00 95.50 162 TYR A O 1
ATOM 1233 N N . GLU A 1 163 ? 11.009 -1.198 -18.263 1.00 95.62 163 GLU A N 1
ATOM 1234 C CA . GLU A 1 163 ? 10.060 -0.093 -18.449 1.00 95.62 163 GLU A CA 1
ATOM 1235 C C . GLU A 1 163 ? 8.618 -0.593 -18.603 1.00 95.62 163 GLU A C 1
ATOM 1237 O O . GLU A 1 163 ? 7.683 -0.015 -18.039 1.00 95.62 163 GLU A O 1
ATOM 1242 N N . ARG A 1 164 ? 8.426 -1.715 -19.310 1.00 97.38 164 ARG A N 1
ATOM 1243 C CA . ARG A 1 164 ? 7.125 -2.380 -19.423 1.00 97.38 164 ARG A CA 1
ATOM 1244 C C . ARG A 1 164 ? 6.557 -2.734 -18.054 1.00 97.38 164 ARG A C 1
ATOM 1246 O O . ARG A 1 164 ? 5.364 -2.524 -17.842 1.00 97.38 164 ARG A O 1
ATOM 1253 N N . SER A 1 165 ? 7.372 -3.261 -17.141 1.00 95.75 165 SER A N 1
ATOM 1254 C CA . SER A 1 165 ? 6.924 -3.613 -15.790 1.00 95.75 165 SER A CA 1
ATOM 1255 C C . SER A 1 165 ? 6.377 -2.417 -15.025 1.00 95.75 165 SER A C 1
ATOM 1257 O O . SER A 1 165 ? 5.321 -2.533 -14.405 1.00 95.75 165 SER A O 1
ATOM 1259 N N . TRP A 1 166 ? 7.015 -1.251 -15.132 1.00 93.12 166 TRP A N 1
ATOM 1260 C CA . TRP A 1 166 ? 6.478 -0.020 -14.551 1.00 93.12 166 TRP A CA 1
ATOM 1261 C C . TRP A 1 166 ? 5.156 0.404 -15.186 1.00 93.12 166 TRP A C 1
ATOM 1263 O O . TRP A 1 166 ? 4.241 0.816 -14.476 1.00 93.12 166 TRP A O 1
ATOM 1273 N N . CYS A 1 167 ? 5.011 0.252 -16.502 1.00 95.06 167 CYS A N 1
ATOM 1274 C CA . CYS A 1 167 ? 3.750 0.550 -17.176 1.00 95.06 167 CYS A CA 1
ATOM 1275 C C . CYS A 1 167 ? 2.628 -0.426 -16.807 1.00 95.06 167 CYS A C 1
ATOM 1277 O O . CYS A 1 167 ? 1.493 -0.001 -16.615 1.00 95.06 167 CYS A O 1
ATOM 1279 N N . LEU A 1 168 ? 2.929 -1.720 -16.666 1.00 92.38 168 LEU A N 1
ATOM 1280 C CA . LEU A 1 168 ? 1.979 -2.721 -16.175 1.00 92.38 168 LEU A CA 1
ATOM 1281 C C . LEU A 1 168 ? 1.546 -2.413 -14.739 1.00 92.38 168 LEU A C 1
ATOM 1283 O O . LEU A 1 168 ? 0.351 -2.436 -14.454 1.00 92.38 168 LEU A O 1
ATOM 1287 N N . TYR A 1 169 ? 2.495 -2.066 -13.867 1.00 89.81 169 TYR A N 1
ATOM 1288 C CA . TYR A 1 169 ? 2.210 -1.667 -12.492 1.00 89.81 169 TYR A CA 1
ATOM 1289 C C . TYR A 1 169 ? 1.301 -0.429 -12.439 1.00 89.81 169 TYR A C 1
ATOM 1291 O O . TYR A 1 169 ? 0.229 -0.490 -11.840 1.00 89.81 169 TYR A O 1
ATOM 1299 N N . GLY A 1 170 ? 1.666 0.652 -13.141 1.00 82.06 170 GLY A N 1
ATOM 1300 C CA . GLY A 1 170 ? 0.867 1.883 -13.208 1.00 82.06 170 GLY A CA 1
ATOM 1301 C C . GLY A 1 170 ? -0.524 1.688 -13.826 1.00 82.06 170 GLY A C 1
ATOM 1302 O O . GLY A 1 170 ? -1.453 2.429 -13.524 1.00 82.06 170 GLY A O 1
ATOM 1303 N N . HIS A 1 171 ? -0.706 0.648 -14.646 1.00 93.19 171 HIS A N 1
ATOM 1304 C CA . HIS A 1 171 ? -2.003 0.270 -15.210 1.00 93.19 171 HIS A CA 1
ATOM 1305 C C . HIS A 1 171 ? -2.814 -0.707 -14.338 1.00 93.19 171 HIS A C 1
ATOM 1307 O O . HIS A 1 171 ? -3.831 -1.226 -14.793 1.00 93.19 171 HIS A O 1
ATOM 1313 N N . GLY A 1 172 ? -2.372 -1.007 -13.114 1.00 86.06 172 GLY A N 1
ATOM 1314 C CA . GLY A 1 172 ? -3.085 -1.919 -12.217 1.00 86.06 172 GLY A CA 1
ATOM 1315 C C . GLY A 1 172 ? -2.968 -3.396 -12.601 1.00 86.06 172 GLY A C 1
ATOM 1316 O O . GLY A 1 172 ? -3.868 -4.179 -12.309 1.00 86.06 172 GLY A O 1
ATOM 1317 N N . ARG A 1 173 ? -1.863 -3.806 -13.241 1.00 87.12 173 ARG A N 1
ATOM 1318 C CA . ARG A 1 173 ? -1.561 -5.211 -13.587 1.00 87.12 173 ARG A CA 1
ATOM 1319 C C . ARG A 1 173 ? -0.351 -5.740 -12.790 1.00 87.12 173 ARG A C 1
ATOM 1321 O O . ARG A 1 173 ? 0.654 -6.124 -13.394 1.00 87.12 173 ARG A O 1
ATOM 1328 N N . PRO A 1 174 ? -0.417 -5.772 -11.441 1.00 83.31 174 PRO A N 1
ATOM 1329 C CA . PRO A 1 174 ? 0.732 -6.060 -10.576 1.00 83.31 174 PRO A CA 1
ATOM 1330 C C . PRO A 1 174 ? 1.277 -7.490 -10.709 1.00 83.31 174 PRO A C 1
ATOM 1332 O O . PRO A 1 174 ? 2.460 -7.726 -10.495 1.00 83.31 174 PRO A O 1
ATOM 1335 N N . THR A 1 175 ? 0.451 -8.471 -11.080 1.00 85.25 175 THR A N 1
ATOM 1336 C CA . THR A 1 175 ? 0.937 -9.844 -11.295 1.00 85.25 175 THR A CA 1
ATOM 1337 C C . THR A 1 175 ? 1.852 -9.926 -12.518 1.00 85.25 175 THR A C 1
ATOM 1339 O O . THR A 1 175 ? 2.858 -10.627 -12.502 1.00 85.25 175 THR A O 1
ATOM 1342 N N . GLU A 1 176 ? 1.535 -9.181 -13.577 1.00 86.50 176 GLU A N 1
ATOM 1343 C CA . GLU A 1 176 ? 2.311 -9.195 -14.818 1.00 86.50 176 GLU A CA 1
ATOM 1344 C C . GLU A 1 176 ? 3.570 -8.334 -14.731 1.00 86.50 176 GLU A C 1
ATOM 1346 O O . GLU A 1 176 ? 4.581 -8.668 -15.349 1.00 86.50 176 GLU A O 1
ATOM 1351 N N . SER A 1 177 ? 3.543 -7.250 -13.945 1.00 90.31 177 SER A N 1
ATOM 1352 C CA . SER A 1 177 ? 4.730 -6.419 -13.718 1.00 90.31 177 SER A CA 1
ATOM 1353 C C . SER A 1 177 ? 5.859 -7.197 -13.036 1.00 90.31 177 SER A C 1
ATOM 1355 O O . SER A 1 177 ? 7.030 -6.929 -13.322 1.00 90.31 177 SER A O 1
ATOM 1357 N N . LEU A 1 178 ? 5.533 -8.185 -12.190 1.00 88.31 178 LEU A N 1
ATOM 1358 C CA . LEU A 1 178 ? 6.517 -8.984 -11.453 1.00 88.31 178 LEU A CA 1
ATOM 1359 C C . LEU A 1 178 ? 7.525 -9.694 -12.358 1.00 88.31 178 LEU A C 1
ATOM 1361 O O . LEU A 1 178 ? 8.699 -9.728 -12.005 1.00 88.31 178 LEU A O 1
ATOM 1365 N N . VAL A 1 179 ? 7.103 -10.217 -13.514 1.00 85.88 179 VAL A N 1
ATOM 1366 C CA . VAL A 1 179 ? 7.990 -10.980 -14.413 1.00 85.88 179 VAL A CA 1
ATOM 1367 C C . VAL A 1 179 ? 9.180 -10.129 -14.849 1.00 85.88 179 VAL A C 1
ATOM 1369 O O . VAL A 1 179 ? 10.332 -10.547 -14.724 1.00 85.88 179 VAL A O 1
ATOM 1372 N N . GLY A 1 180 ? 8.915 -8.910 -15.324 1.00 89.81 180 GLY A N 1
ATOM 1373 C CA . GLY A 1 180 ? 9.985 -8.016 -15.745 1.00 89.81 180 GLY A CA 1
ATOM 1374 C C . GLY A 1 180 ? 10.787 -7.475 -14.568 1.00 89.81 180 GLY A C 1
ATOM 1375 O O . GLY A 1 180 ? 12.008 -7.466 -14.652 1.00 89.81 180 GLY A O 1
ATOM 1376 N N . PHE A 1 181 ? 10.163 -7.150 -13.429 1.00 95.56 181 PHE A N 1
ATOM 1377 C CA . PHE A 1 181 ? 10.928 -6.709 -12.262 1.00 95.56 181 PHE A CA 1
ATOM 1378 C C . PHE A 1 181 ? 11.862 -7.794 -11.719 1.00 95.56 181 PHE A C 1
ATOM 1380 O O . PHE A 1 181 ? 12.997 -7.486 -11.380 1.00 95.56 181 PHE A O 1
ATOM 1387 N N . GLN A 1 182 ? 11.447 -9.061 -11.685 1.00 94.69 182 GLN A N 1
ATOM 1388 C CA . GLN A 1 182 ? 12.314 -10.171 -11.277 1.00 94.69 182 GLN A CA 1
ATOM 1389 C C . GLN A 1 182 ? 13.509 -10.328 -12.227 1.00 94.69 182 GLN A C 1
ATOM 1391 O O . GLN A 1 182 ? 14.650 -10.432 -11.773 1.00 94.69 182 GLN A O 1
ATOM 1396 N N . ALA A 1 183 ? 13.265 -10.283 -13.542 1.00 93.38 183 ALA A N 1
ATOM 1397 C CA . ALA A 1 183 ? 14.328 -10.343 -14.543 1.00 93.38 183 ALA A CA 1
ATOM 1398 C C . ALA A 1 183 ? 15.297 -9.152 -14.422 1.00 93.38 183 ALA A C 1
ATOM 1400 O O . ALA A 1 183 ? 16.515 -9.329 -14.450 1.00 93.38 183 ALA A O 1
ATOM 1401 N N . SER A 1 184 ? 14.770 -7.943 -14.220 1.00 92.75 184 SER A N 1
ATOM 1402 C CA . SER A 1 184 ? 15.560 -6.723 -14.046 1.00 92.75 184 SER A CA 1
ATOM 1403 C C . SER A 1 184 ? 16.334 -6.698 -12.728 1.00 92.75 184 SER A C 1
ATOM 1405 O O . SER A 1 184 ? 17.478 -6.253 -12.698 1.00 92.75 184 SER A O 1
ATOM 1407 N N . ALA A 1 185 ? 15.757 -7.215 -11.642 1.00 93.75 185 ALA A N 1
ATOM 1408 C CA . ALA A 1 185 ? 16.434 -7.348 -10.357 1.00 93.75 185 ALA A CA 1
ATOM 1409 C C . ALA A 1 185 ? 17.632 -8.304 -10.449 1.00 93.75 185 ALA A C 1
ATOM 1411 O O . ALA A 1 185 ? 18.683 -8.016 -9.876 1.00 93.75 185 ALA A O 1
ATOM 1412 N N . ALA A 1 186 ? 17.487 -9.405 -11.196 1.00 92.50 186 ALA A N 1
ATOM 1413 C CA . ALA A 1 186 ? 18.566 -10.357 -11.449 1.00 92.50 186 ALA A CA 1
ATOM 1414 C C . ALA A 1 186 ? 19.668 -9.775 -12.352 1.00 92.50 186 ALA A C 1
ATOM 1416 O O . ALA A 1 186 ? 20.846 -10.016 -12.106 1.00 92.50 186 ALA A O 1
ATOM 1417 N N . ALA A 1 187 ? 19.299 -8.996 -13.374 1.00 91.62 187 ALA A N 1
ATOM 1418 C CA . ALA A 1 187 ? 20.259 -8.343 -14.266 1.00 91.62 187 ALA A CA 1
ATOM 1419 C C . ALA A 1 187 ? 21.006 -7.178 -13.590 1.00 91.62 187 ALA A C 1
ATOM 1421 O O . ALA A 1 187 ? 22.187 -6.955 -13.858 1.00 91.62 187 ALA A O 1
ATOM 1422 N N . GLY A 1 188 ? 20.330 -6.450 -12.699 1.00 88.44 188 GLY A N 1
ATOM 1423 C CA . GLY A 1 188 ? 20.905 -5.382 -11.890 1.00 88.44 188 GLY A CA 1
ATOM 1424 C C . GLY A 1 188 ? 21.601 -4.302 -12.716 1.00 88.44 188 GLY A C 1
ATOM 1425 O O . GLY A 1 188 ? 21.002 -3.718 -13.614 1.00 88.44 188 GLY A O 1
ATOM 1426 N N . ASP A 1 189 ? 22.869 -4.033 -12.412 1.00 84.62 189 ASP A N 1
ATOM 1427 C CA . ASP A 1 189 ? 23.613 -2.920 -13.014 1.00 84.62 189 ASP A CA 1
ATOM 1428 C C . ASP A 1 189 ? 23.892 -3.118 -14.517 1.00 84.62 189 ASP A C 1
ATOM 1430 O O . ASP A 1 189 ? 24.159 -2.145 -15.220 1.00 84.62 189 ASP A O 1
ATOM 1434 N N . ALA A 1 190 ? 23.738 -4.342 -15.046 1.00 86.12 190 ALA A N 1
ATOM 1435 C CA . ALA A 1 190 ? 23.882 -4.627 -16.477 1.00 86.12 190 ALA A CA 1
ATOM 1436 C C . ALA A 1 190 ? 22.880 -3.854 -17.354 1.00 86.12 190 ALA A C 1
ATOM 1438 O O . ALA A 1 190 ? 23.146 -3.615 -18.528 1.00 86.12 190 ALA A O 1
ATOM 1439 N N . ILE A 1 191 ? 21.731 -3.464 -16.795 1.00 87.31 191 ILE A N 1
ATOM 1440 C CA . ILE A 1 191 ? 20.684 -2.698 -17.489 1.00 87.31 191 ILE A CA 1
ATOM 1441 C C . ILE A 1 191 ? 20.631 -1.225 -17.074 1.00 87.31 191 ILE A C 1
ATOM 1443 O O . ILE A 1 191 ? 19.912 -0.443 -17.694 1.00 87.31 191 ILE A O 1
ATOM 1447 N N . GLY A 1 192 ? 21.414 -0.825 -16.071 1.00 85.06 192 GLY A N 1
ATOM 1448 C CA . GLY A 1 192 ? 21.565 0.565 -15.660 1.00 85.06 192 GLY A CA 1
ATOM 1449 C C . GLY A 1 192 ? 21.750 0.743 -14.152 1.00 85.06 192 GLY A C 1
ATOM 1450 O O . GLY A 1 192 ? 21.428 -0.151 -13.364 1.00 85.06 192 GLY A O 1
ATOM 1451 N N . PRO A 1 193 ? 22.232 1.923 -13.726 1.00 83.31 193 PRO A N 1
ATOM 1452 C CA . PRO A 1 193 ? 22.416 2.223 -12.314 1.00 83.31 193 PRO A CA 1
ATOM 1453 C C . PRO A 1 193 ? 21.076 2.203 -11.574 1.00 83.31 193 PRO A C 1
ATOM 1455 O O . PRO A 1 193 ? 20.056 2.652 -12.093 1.00 83.31 193 PRO A O 1
ATOM 1458 N N . ASN A 1 194 ? 21.090 1.723 -10.330 1.00 86.88 194 ASN A N 1
ATOM 1459 C CA . ASN A 1 194 ? 19.928 1.623 -9.436 1.00 86.88 194 ASN A CA 1
ATOM 1460 C C . ASN A 1 194 ? 18.815 0.662 -9.874 1.00 86.88 194 ASN A C 1
ATOM 1462 O O . ASN A 1 194 ? 17.908 0.420 -9.075 1.00 86.88 194 ASN A O 1
ATOM 1466 N N . VAL A 1 195 ? 18.883 0.053 -11.062 1.00 89.12 195 VAL A N 1
ATOM 1467 C CA . VAL A 1 195 ? 17.797 -0.807 -11.553 1.00 89.12 195 VAL A CA 1
ATOM 1468 C C . VAL A 1 195 ? 17.543 -1.980 -10.610 1.00 89.12 195 VAL A C 1
ATOM 1470 O O . VAL A 1 195 ? 16.391 -2.308 -10.347 1.00 89.12 195 VAL A O 1
ATOM 1473 N N . ARG A 1 196 ? 18.587 -2.556 -9.994 1.00 94.69 196 ARG A N 1
ATOM 1474 C CA . ARG A 1 196 ? 18.408 -3.599 -8.968 1.00 94.69 196 ARG A CA 1
ATOM 1475 C C . ARG A 1 196 ? 17.531 -3.127 -7.805 1.00 94.69 196 ARG A C 1
ATOM 1477 O O . ARG A 1 196 ? 16.671 -3.880 -7.352 1.00 94.69 196 ARG A O 1
ATOM 1484 N N . ARG A 1 197 ? 17.758 -1.907 -7.304 1.00 95.88 197 ARG A N 1
ATOM 1485 C CA . ARG A 1 197 ? 16.993 -1.320 -6.193 1.00 95.88 197 ARG A CA 1
ATOM 1486 C C . ARG A 1 197 ? 15.559 -1.043 -6.624 1.00 95.88 197 ARG A C 1
ATOM 1488 O O . ARG A 1 197 ? 14.626 -1.471 -5.952 1.00 95.88 197 ARG A O 1
ATOM 1495 N N . ASP A 1 198 ? 15.398 -0.363 -7.751 1.00 91.00 198 ASP A N 1
ATOM 1496 C CA . ASP A 1 198 ? 14.092 0.076 -8.232 1.00 91.00 198 ASP A CA 1
ATOM 1497 C C . ASP A 1 198 ? 13.225 -1.119 -8.661 1.00 91.00 198 ASP A C 1
ATOM 1499 O O . ASP A 1 198 ? 12.025 -1.130 -8.409 1.00 91.00 198 ASP A O 1
ATOM 1503 N N . ALA A 1 199 ? 13.823 -2.185 -9.197 1.00 95.69 199 ALA A N 1
ATOM 1504 C CA . ALA A 1 199 ? 13.120 -3.432 -9.477 1.00 95.69 199 ALA A CA 1
ATOM 1505 C C . ALA A 1 199 ? 12.602 -4.113 -8.197 1.00 95.69 199 ALA A C 1
ATOM 1507 O O . ALA A 1 199 ? 11.447 -4.529 -8.161 1.00 95.69 199 ALA A O 1
ATOM 1508 N N . HIS A 1 200 ? 13.393 -4.173 -7.118 1.00 98.25 200 HIS A N 1
ATOM 1509 C CA . HIS A 1 200 ? 12.908 -4.684 -5.827 1.00 98.25 200 HIS A CA 1
ATOM 1510 C C . HIS A 1 200 ? 11.828 -3.785 -5.215 1.00 98.25 200 HIS A C 1
ATOM 1512 O O . HIS A 1 200 ? 10.872 -4.292 -4.627 1.00 98.25 200 HIS A O 1
ATOM 1518 N N . PHE A 1 201 ? 11.929 -2.465 -5.388 1.00 98.00 201 PHE A N 1
ATOM 1519 C CA . PHE A 1 201 ? 10.866 -1.534 -5.016 1.00 98.00 201 PHE A CA 1
ATOM 1520 C C . PHE A 1 201 ? 9.573 -1.825 -5.800 1.00 98.00 201 PHE A C 1
ATOM 1522 O O . PHE A 1 201 ? 8.525 -2.035 -5.192 1.00 98.00 201 PHE A O 1
ATOM 1529 N N . GLY A 1 202 ? 9.653 -1.977 -7.126 1.00 90.94 202 GLY A N 1
ATOM 1530 C CA . GLY A 1 202 ? 8.528 -2.366 -7.982 1.00 90.94 202 GLY A CA 1
ATOM 1531 C C . GLY A 1 202 ? 7.930 -3.734 -7.628 1.00 90.94 202 GLY A C 1
ATOM 1532 O O . GLY A 1 202 ? 6.707 -3.882 -7.606 1.00 90.94 202 GLY A O 1
ATOM 1533 N N . MET A 1 203 ? 8.758 -4.726 -7.276 1.00 97.75 203 MET A N 1
ATOM 1534 C CA . MET A 1 203 ? 8.297 -6.021 -6.749 1.00 97.75 203 MET A CA 1
ATOM 1535 C C . MET A 1 203 ? 7.533 -5.852 -5.439 1.00 97.75 203 MET A C 1
ATOM 1537 O O . MET A 1 203 ? 6.455 -6.422 -5.287 1.00 97.75 203 MET A O 1
ATOM 1541 N N . SER A 1 204 ? 8.074 -5.051 -4.517 1.00 97.94 204 SER A N 1
ATOM 1542 C CA . SER A 1 204 ? 7.454 -4.778 -3.218 1.00 97.94 204 SER A CA 1
ATOM 1543 C C . SER A 1 204 ? 6.065 -4.182 -3.411 1.00 97.94 204 SER A C 1
ATOM 1545 O O . SER A 1 204 ? 5.081 -4.734 -2.928 1.00 97.94 204 SER A O 1
ATOM 1547 N N . LEU A 1 205 ? 5.968 -3.121 -4.213 1.00 94.75 205 LEU A N 1
ATOM 1548 C CA . LEU A 1 205 ? 4.705 -2.475 -4.552 1.00 94.75 205 LEU A CA 1
ATOM 1549 C C . LEU A 1 205 ? 3.716 -3.421 -5.249 1.00 94.75 205 LEU A C 1
ATOM 1551 O O . LEU A 1 205 ? 2.520 -3.402 -4.954 1.00 94.75 205 LEU A O 1
ATOM 1555 N N . SER A 1 206 ? 4.199 -4.268 -6.161 1.00 92.12 206 SER A N 1
ATOM 1556 C CA . SER A 1 206 ? 3.356 -5.230 -6.879 1.00 92.12 206 SER A CA 1
ATOM 1557 C C . SER A 1 206 ? 2.761 -6.270 -5.923 1.00 92.12 206 SER A C 1
ATOM 1559 O O . SER A 1 206 ? 1.552 -6.495 -5.944 1.00 92.12 206 SER A O 1
ATOM 1561 N N . TYR A 1 207 ? 3.570 -6.853 -5.030 1.00 95.88 207 TYR A N 1
ATOM 1562 C CA . TYR A 1 207 ? 3.077 -7.766 -3.992 1.00 95.88 207 TYR A CA 1
ATOM 1563 C C . TYR A 1 207 ? 2.085 -7.086 -3.046 1.00 95.88 207 TYR A C 1
ATOM 1565 O O . TYR A 1 207 ? 1.030 -7.650 -2.752 1.00 95.88 207 TYR A O 1
ATOM 1573 N N . LEU A 1 208 ? 2.376 -5.858 -2.614 1.00 92.88 208 LEU A N 1
ATOM 1574 C CA . LEU A 1 208 ? 1.505 -5.114 -1.705 1.00 92.88 208 LEU A CA 1
ATOM 1575 C C . LEU A 1 208 ? 0.150 -4.781 -2.339 1.00 92.88 208 LEU A C 1
ATOM 1577 O O . LEU A 1 208 ? -0.867 -4.904 -1.661 1.00 92.88 208 LEU A O 1
ATOM 1581 N N . ASN A 1 209 ? 0.096 -4.462 -3.637 1.00 91.69 209 ASN A N 1
ATOM 1582 C CA . ASN A 1 209 ? -1.176 -4.280 -4.353 1.00 91.69 209 ASN A CA 1
ATOM 1583 C C . ASN A 1 209 ? -2.024 -5.558 -4.413 1.00 91.69 209 ASN A C 1
ATOM 1585 O O . ASN A 1 209 ? -3.244 -5.487 -4.522 1.00 91.69 209 ASN A O 1
ATOM 1589 N N . MET A 1 210 ? -1.392 -6.727 -4.312 1.00 90.19 210 MET A N 1
ATOM 1590 C CA . MET A 1 210 ? -2.069 -8.024 -4.238 1.00 90.19 210 MET A CA 1
ATOM 1591 C C . MET A 1 210 ? -2.337 -8.471 -2.789 1.00 90.19 210 MET A C 1
ATOM 1593 O O . MET A 1 210 ? -2.691 -9.626 -2.568 1.00 90.19 210 MET A O 1
ATOM 1597 N N . ASN A 1 211 ? -2.159 -7.588 -1.794 1.00 91.44 211 ASN A N 1
ATOM 1598 C CA . ASN A 1 211 ? -2.228 -7.895 -0.356 1.00 91.44 211 ASN A CA 1
ATOM 1599 C C . ASN A 1 211 ? -1.274 -9.021 0.095 1.00 91.44 211 ASN A C 1
ATOM 1601 O O . ASN A 1 211 ? -1.485 -9.667 1.122 1.00 91.44 211 ASN A O 1
ATOM 1605 N N . MET A 1 212 ? -0.193 -9.252 -0.651 1.00 92.38 212 MET A N 1
ATOM 1606 C CA . MET A 1 212 ? 0.874 -10.193 -0.304 1.00 92.38 212 MET A CA 1
ATOM 1607 C C . MET A 1 212 ? 1.913 -9.479 0.570 1.00 92.38 212 MET A C 1
ATOM 1609 O O . MET A 1 212 ? 3.058 -9.264 0.169 1.00 92.38 212 MET A O 1
ATOM 1613 N N . THR A 1 213 ? 1.478 -9.039 1.755 1.00 94.19 213 THR A N 1
ATOM 1614 C CA . THR A 1 213 ? 2.213 -8.091 2.609 1.00 94.19 213 THR A CA 1
ATOM 1615 C C . THR A 1 213 ? 3.615 -8.568 2.979 1.00 94.19 213 THR A C 1
ATOM 1617 O O . THR A 1 213 ? 4.573 -7.802 2.893 1.00 94.19 213 THR A O 1
ATOM 1620 N N . GLU A 1 214 ? 3.759 -9.845 3.339 1.00 96.25 214 GLU A N 1
ATOM 1621 C CA . GLU A 1 214 ? 5.045 -10.406 3.768 1.00 96.25 214 GLU A CA 1
ATOM 1622 C C . GLU A 1 214 ? 6.022 -10.573 2.601 1.00 96.25 214 GLU A C 1
ATOM 1624 O O . GLU A 1 214 ? 7.204 -10.267 2.735 1.00 96.25 214 GLU A O 1
ATOM 1629 N N . GLN A 1 215 ? 5.533 -10.969 1.424 1.00 95.06 215 GLN A N 1
ATOM 1630 C CA . GLN A 1 215 ? 6.338 -11.040 0.204 1.00 95.06 215 GLN A CA 1
ATOM 1631 C C . GLN A 1 215 ? 6.801 -9.646 -0.233 1.00 95.06 215 GLN A C 1
ATOM 1633 O O . GLN A 1 215 ? 7.946 -9.478 -0.653 1.00 95.06 215 GLN A O 1
ATOM 1638 N N . GLY A 1 216 ? 5.934 -8.639 -0.090 1.00 97.25 216 GLY A N 1
ATOM 1639 C CA . GLY A 1 216 ? 6.277 -7.243 -0.344 1.00 97.25 216 GLY A CA 1
ATOM 1640 C C . GLY A 1 216 ? 7.383 -6.741 0.584 1.00 97.25 216 GLY A C 1
ATOM 1641 O O . GLY A 1 216 ? 8.398 -6.230 0.113 1.00 97.25 216 GLY A O 1
ATOM 1642 N N . ALA A 1 217 ? 7.234 -6.961 1.892 1.00 98.00 217 ALA A N 1
ATOM 1643 C CA . ALA A 1 217 ? 8.252 -6.610 2.881 1.00 98.00 217 ALA A CA 1
ATOM 1644 C C . ALA A 1 217 ? 9.581 -7.354 2.640 1.00 98.00 217 ALA A C 1
ATOM 1646 O O . ALA A 1 217 ? 10.656 -6.756 2.715 1.00 98.00 217 ALA A O 1
ATOM 1647 N N . GLN A 1 218 ? 9.518 -8.643 2.294 1.00 97.94 218 GLN A N 1
ATOM 1648 C CA . GLN A 1 218 ? 10.699 -9.449 1.989 1.00 97.94 218 GLN A CA 1
ATOM 1649 C C . GLN A 1 218 ? 11.417 -8.968 0.724 1.00 97.94 218 GLN A C 1
ATOM 1651 O O . GLN A 1 218 ? 12.645 -8.978 0.686 1.00 97.94 218 GLN A O 1
ATOM 1656 N N . ALA A 1 219 ? 10.691 -8.558 -0.319 1.00 95.88 219 ALA A N 1
ATOM 1657 C CA . ALA A 1 219 ? 11.302 -8.005 -1.526 1.00 95.88 219 ALA A CA 1
ATOM 1658 C C . ALA A 1 219 ? 12.064 -6.706 -1.215 1.00 95.88 219 ALA A C 1
ATOM 1660 O O . ALA A 1 219 ? 13.200 -6.540 -1.663 1.00 95.88 219 ALA A O 1
ATOM 1661 N N . ALA A 1 220 ? 11.492 -5.832 -0.384 1.00 97.00 220 ALA A N 1
ATOM 1662 C CA . ALA A 1 220 ? 12.134 -4.592 0.039 1.00 97.00 220 ALA A CA 1
ATOM 1663 C C . ALA A 1 220 ? 13.402 -4.829 0.869 1.00 97.00 220 ALA A C 1
ATOM 1665 O O . ALA A 1 220 ? 14.376 -4.097 0.713 1.00 97.00 220 ALA A O 1
ATOM 1666 N N . SER A 1 221 ? 13.433 -5.873 1.703 1.00 97.56 221 SER A N 1
ATOM 1667 C CA . SER A 1 221 ? 14.580 -6.163 2.574 1.00 97.56 221 SER A CA 1
ATOM 1668 C C . SER A 1 221 ? 15.814 -6.697 1.833 1.00 97.56 221 SER A C 1
ATOM 1670 O O . SER A 1 221 ? 16.879 -6.823 2.435 1.00 97.56 221 SER A O 1
ATOM 1672 N N . ARG A 1 222 ? 15.700 -7.048 0.543 1.00 96.94 222 ARG A N 1
ATOM 1673 C CA . ARG A 1 222 ? 16.821 -7.570 -0.265 1.00 96.94 222 ARG A CA 1
ATOM 1674 C C . ARG A 1 222 ? 17.814 -6.497 -0.696 1.00 96.94 222 ARG A C 1
ATOM 1676 O O . ARG A 1 222 ? 18.925 -6.827 -1.106 1.00 96.94 222 ARG A O 1
ATOM 1683 N N . VAL A 1 223 ? 17.418 -5.229 -0.652 1.00 96.56 223 VAL A N 1
ATOM 1684 C CA . VAL A 1 223 ? 18.218 -4.103 -1.136 1.00 96.56 223 VAL A CA 1
ATOM 1685 C C . VAL A 1 223 ? 18.093 -2.908 -0.201 1.00 96.56 223 VAL A C 1
ATOM 1687 O O . VAL A 1 223 ? 17.109 -2.748 0.514 1.00 96.56 223 VAL A O 1
ATOM 1690 N N . ARG A 1 224 ? 19.069 -2.000 -0.255 1.00 97.06 224 ARG A N 1
ATOM 1691 C CA . ARG A 1 224 ? 18.935 -0.693 0.389 1.00 97.06 224 ARG A CA 1
ATOM 1692 C C . ARG A 1 224 ? 18.062 0.220 -0.479 1.00 97.06 224 ARG A C 1
ATOM 1694 O O . ARG A 1 224 ? 18.544 0.797 -1.453 1.00 97.06 224 ARG A O 1
ATOM 1701 N N . LEU A 1 225 ? 16.785 0.337 -0.122 1.00 94.19 225 LEU A N 1
ATOM 1702 C CA . LEU A 1 225 ? 15.865 1.322 -0.702 1.00 94.19 225 LEU A CA 1
ATOM 1703 C C . LEU A 1 225 ? 16.276 2.756 -0.339 1.00 94.19 225 LEU A C 1
ATOM 1705 O O . LEU A 1 225 ? 16.914 2.970 0.700 1.00 94.19 225 LEU A O 1
ATOM 1709 N N . THR A 1 226 ? 15.882 3.733 -1.166 1.00 90.38 226 THR A N 1
ATOM 1710 C CA . THR A 1 226 ? 15.947 5.150 -0.766 1.00 90.38 226 THR A CA 1
ATOM 1711 C C . THR A 1 226 ? 15.018 5.400 0.418 1.00 90.38 226 THR A C 1
ATOM 1713 O O . THR A 1 226 ? 14.099 4.619 0.664 1.00 90.38 226 THR A O 1
ATOM 1716 N N . ASP A 1 227 ? 15.228 6.488 1.153 1.00 90.50 227 ASP A N 1
ATOM 1717 C CA . ASP A 1 227 ? 14.393 6.782 2.322 1.00 90.50 227 ASP A CA 1
ATOM 1718 C C . ASP A 1 227 ? 12.922 6.995 1.931 1.00 90.50 227 ASP A C 1
ATOM 1720 O O . ASP A 1 227 ? 12.031 6.485 2.606 1.00 90.50 227 ASP A O 1
ATOM 1724 N N . THR A 1 228 ? 12.660 7.623 0.779 1.00 86.69 228 THR A N 1
ATOM 1725 C CA . THR A 1 228 ? 11.306 7.763 0.219 1.00 86.69 228 THR A CA 1
ATOM 1726 C C . THR A 1 228 ? 10.682 6.410 -0.134 1.00 86.69 228 THR A C 1
ATOM 1728 O O . THR A 1 228 ? 9.566 6.128 0.293 1.00 86.69 228 THR A O 1
ATOM 1731 N N . GLN A 1 229 ? 11.404 5.549 -0.863 1.00 87.94 229 GLN A N 1
ATOM 1732 C CA . GLN A 1 229 ? 10.918 4.215 -1.246 1.00 87.94 229 GLN A CA 1
ATOM 1733 C C . GLN A 1 229 ? 10.646 3.340 -0.017 1.00 87.94 229 GLN A C 1
ATOM 1735 O O . GLN A 1 229 ? 9.642 2.630 0.042 1.00 87.94 229 GLN A O 1
ATOM 1740 N N . ARG A 1 230 ? 11.536 3.404 0.980 1.00 95.94 230 ARG A N 1
ATOM 1741 C CA . ARG A 1 230 ? 11.394 2.685 2.246 1.00 95.94 230 ARG A CA 1
ATOM 1742 C C . ARG A 1 230 ? 10.146 3.146 2.992 1.00 95.94 230 ARG A C 1
ATOM 1744 O O . ARG A 1 230 ? 9.312 2.313 3.322 1.00 95.94 230 ARG A O 1
ATOM 1751 N N . ALA A 1 231 ? 9.980 4.455 3.182 1.00 90.44 231 ALA A N 1
ATOM 1752 C CA . ALA A 1 231 ? 8.825 5.017 3.876 1.00 90.44 231 ALA A CA 1
ATOM 1753 C C . ALA A 1 231 ? 7.493 4.729 3.157 1.00 90.44 231 ALA A C 1
ATOM 1755 O O . ALA A 1 231 ? 6.440 4.651 3.799 1.00 90.44 231 ALA A O 1
ATOM 1756 N N . GLU A 1 232 ? 7.499 4.596 1.828 1.00 89.88 232 GLU A N 1
ATOM 1757 C CA . GLU A 1 232 ? 6.329 4.169 1.057 1.00 89.88 232 GLU A CA 1
ATOM 1758 C C . GLU A 1 232 ? 5.973 2.706 1.342 1.00 89.88 232 GLU A C 1
ATOM 1760 O O . GLU A 1 232 ? 4.861 2.427 1.793 1.00 89.88 232 GLU A O 1
ATOM 1765 N N . VAL A 1 233 ? 6.929 1.788 1.163 1.00 95.38 233 VAL A N 1
ATOM 1766 C CA . VAL A 1 233 ? 6.719 0.353 1.405 1.00 95.38 233 VAL A CA 1
ATOM 1767 C C . VAL A 1 233 ? 6.338 0.081 2.859 1.00 95.38 233 VAL A C 1
ATOM 1769 O O . VAL A 1 233 ? 5.347 -0.599 3.111 1.00 95.38 233 VAL A O 1
ATOM 1772 N N . GLU A 1 234 ? 7.086 0.627 3.818 1.00 96.50 234 GLU A N 1
ATOM 1773 C CA . GLU A 1 234 ? 6.823 0.439 5.247 1.00 96.50 234 GLU A CA 1
ATOM 1774 C C . GLU A 1 234 ? 5.453 0.986 5.642 1.00 96.50 234 GLU A C 1
ATOM 1776 O O . GLU A 1 234 ? 4.733 0.334 6.396 1.00 96.50 234 GLU A O 1
ATOM 1781 N N . GLY A 1 235 ? 5.046 2.129 5.080 1.00 96.12 235 GLY A N 1
ATOM 1782 C CA . GLY A 1 235 ? 3.719 2.687 5.317 1.00 96.12 235 GLY A CA 1
ATOM 1783 C C . GLY A 1 235 ? 2.598 1.730 4.903 1.00 96.12 235 GLY A C 1
ATOM 1784 O O . GLY A 1 235 ? 1.678 1.487 5.680 1.00 96.12 235 GLY A O 1
ATOM 1785 N N . ILE A 1 236 ? 2.698 1.146 3.705 1.00 95.06 236 ILE A N 1
ATOM 1786 C CA . ILE A 1 236 ? 1.704 0.184 3.204 1.00 95.06 236 ILE A CA 1
ATOM 1787 C C . ILE A 1 236 ? 1.739 -1.114 4.023 1.00 95.06 236 ILE A C 1
ATOM 1789 O O . ILE A 1 236 ? 0.690 -1.659 4.362 1.00 95.06 236 ILE A O 1
ATOM 1793 N N . VAL A 1 237 ? 2.932 -1.604 4.372 1.00 98.25 237 VAL A N 1
ATOM 1794 C CA . VAL A 1 237 ? 3.104 -2.820 5.181 1.00 98.25 237 VAL A CA 1
ATOM 1795 C C . VAL A 1 237 ? 2.481 -2.654 6.567 1.00 98.25 237 VAL A C 1
ATOM 1797 O O . VAL A 1 237 ? 1.778 -3.554 7.023 1.00 98.25 237 VAL A O 1
ATOM 1800 N N . LEU A 1 238 ? 2.714 -1.522 7.238 1.00 98.50 238 LEU A N 1
ATOM 1801 C CA . LEU A 1 238 ? 2.148 -1.240 8.558 1.00 98.50 238 LEU A CA 1
ATOM 1802 C C . LEU A 1 238 ? 0.623 -1.101 8.507 1.00 98.50 238 LEU A C 1
ATOM 1804 O O . LEU A 1 238 ? -0.048 -1.672 9.363 1.00 98.50 238 LEU A O 1
ATOM 1808 N N . ASP A 1 239 ? 0.075 -0.421 7.493 1.00 97.81 239 ASP A N 1
ATOM 1809 C CA . ASP A 1 239 ? -1.377 -0.349 7.266 1.00 97.81 239 ASP A CA 1
ATOM 1810 C C . ASP A 1 239 ? -1.966 -1.767 7.126 1.00 97.81 239 ASP A C 1
ATOM 1812 O O . ASP A 1 239 ? -2.782 -2.197 7.947 1.00 97.81 239 ASP A O 1
ATOM 1816 N N . GLN A 1 240 ? -1.464 -2.554 6.166 1.00 97.88 240 GLN A N 1
ATOM 1817 C CA . GLN A 1 240 ? -1.979 -3.897 5.881 1.00 97.88 240 GLN A CA 1
ATOM 1818 C C . GLN A 1 240 ? -1.842 -4.855 7.071 1.00 97.88 240 GLN A C 1
ATOM 1820 O O . GLN A 1 240 ? -2.774 -5.609 7.367 1.00 97.88 240 GLN A O 1
ATOM 1825 N N . ARG A 1 241 ? -0.707 -4.826 7.785 1.00 98.44 241 ARG A N 1
ATOM 1826 C CA . ARG A 1 241 ? -0.511 -5.633 8.999 1.00 98.44 241 ARG A CA 1
ATOM 1827 C C . ARG A 1 241 ? -1.439 -5.190 10.124 1.00 98.44 241 ARG A C 1
ATOM 1829 O O . ARG A 1 241 ? -2.012 -6.053 10.783 1.00 98.44 241 ARG A O 1
ATOM 1836 N N . GLY A 1 242 ? -1.637 -3.885 10.311 1.00 98.25 242 GLY A N 1
ATOM 1837 C CA . GLY A 1 242 ? -2.566 -3.337 11.299 1.00 98.25 242 GLY A CA 1
ATOM 1838 C C . GLY A 1 242 ? -4.006 -3.777 11.048 1.00 98.25 242 GLY A C 1
ATOM 1839 O O . GLY A 1 242 ? -4.651 -4.332 11.940 1.00 98.25 242 GLY A O 1
ATOM 1840 N N . VAL A 1 243 ? -4.486 -3.629 9.810 1.00 97.69 243 VAL A N 1
ATOM 1841 C CA . VAL A 1 243 ? -5.833 -4.065 9.406 1.00 97.69 243 VAL A CA 1
ATOM 1842 C C . VAL A 1 243 ? -5.995 -5.579 9.554 1.00 97.69 243 VAL A C 1
ATOM 1844 O O . VAL A 1 243 ? -7.003 -6.042 10.091 1.00 97.69 243 VAL A O 1
ATOM 1847 N N . LYS A 1 244 ? -5.006 -6.371 9.120 1.00 97.06 244 LYS A N 1
ATOM 1848 C CA . LYS A 1 244 ? -5.033 -7.831 9.275 1.00 97.06 244 LYS A CA 1
ATOM 1849 C C . LYS A 1 244 ? -5.082 -8.234 10.749 1.00 97.06 244 LYS A C 1
ATOM 1851 O O . LYS A 1 244 ? -5.942 -9.028 11.112 1.00 97.06 244 LYS A O 1
ATOM 1856 N N . ALA A 1 245 ? -4.213 -7.666 11.585 1.00 98.19 245 ALA A N 1
ATOM 1857 C CA . ALA A 1 245 ? -4.159 -7.956 13.015 1.00 98.19 245 ALA A CA 1
ATOM 1858 C C . ALA A 1 245 ? -5.478 -7.612 13.719 1.00 98.19 245 ALA A C 1
ATOM 1860 O O . ALA A 1 245 ? -5.937 -8.380 14.561 1.00 98.19 245 ALA A O 1
ATOM 1861 N N . TYR A 1 246 ? -6.119 -6.500 13.348 1.00 98.31 246 TYR A N 1
ATOM 1862 C CA . TYR A 1 246 ? -7.441 -6.150 13.863 1.00 98.31 246 TYR A CA 1
ATOM 1863 C C . TYR A 1 246 ? -8.481 -7.215 13.497 1.00 98.31 246 TYR A C 1
ATOM 1865 O O . TYR A 1 246 ? -9.164 -7.742 14.373 1.00 98.31 246 TYR A O 1
ATOM 1873 N N . ARG A 1 247 ? -8.560 -7.579 12.209 1.00 95.88 247 ARG A N 1
ATOM 1874 C CA . ARG A 1 247 ? -9.519 -8.571 11.694 1.00 95.88 247 ARG A CA 1
ATOM 1875 C C . ARG A 1 247 ? -9.348 -9.951 12.328 1.00 95.88 247 ARG A C 1
ATOM 1877 O O . ARG A 1 247 ? -10.327 -10.668 12.482 1.00 95.88 247 ARG A O 1
ATOM 1884 N N . THR A 1 248 ? -8.128 -10.323 12.708 1.00 96.94 248 THR A N 1
ATOM 1885 C CA . THR A 1 248 ? -7.839 -11.596 13.386 1.00 96.94 248 THR A CA 1
ATOM 1886 C C . THR A 1 248 ? -7.936 -11.509 14.913 1.00 96.94 248 THR A C 1
ATOM 1888 O O . THR A 1 248 ? -7.460 -12.408 15.602 1.00 96.94 248 THR A O 1
ATOM 1891 N N . GLY A 1 249 ? -8.481 -10.422 15.471 1.00 96.12 249 GLY A N 1
ATOM 1892 C CA . GLY A 1 249 ? -8.645 -10.232 16.918 1.00 96.12 249 GLY A CA 1
ATOM 1893 C C . GLY A 1 249 ? -7.345 -9.957 17.682 1.00 96.12 249 GLY A C 1
ATOM 1894 O O . GLY A 1 249 ? -7.329 -9.894 18.909 1.00 96.12 249 GLY A O 1
ATOM 1895 N N . SER A 1 250 ? -6.227 -9.760 16.982 1.00 98.50 250 SER A N 1
ATOM 1896 C CA . SER A 1 250 ? -4.919 -9.438 17.564 1.00 98.50 250 SER A CA 1
ATOM 1897 C C . SER A 1 250 ? -4.806 -7.937 17.855 1.00 98.50 250 SER A C 1
ATOM 1899 O O . SER A 1 250 ? -3.915 -7.244 17.364 1.00 98.50 250 SER A O 1
ATOM 1901 N N . TYR A 1 251 ? -5.726 -7.417 18.670 1.00 98.38 251 TYR A N 1
ATOM 1902 C CA . TYR A 1 251 ? -5.949 -5.978 18.842 1.00 98.38 251 TYR A CA 1
ATOM 1903 C C . TYR A 1 251 ? -4.722 -5.201 19.334 1.00 98.38 251 TYR A C 1
ATOM 1905 O O . TYR A 1 251 ? -4.433 -4.126 18.817 1.00 98.38 251 TYR A O 1
ATOM 1913 N N . ARG A 1 252 ? -3.941 -5.755 20.272 1.00 98.44 252 ARG A N 1
ATOM 1914 C CA . ARG A 1 252 ? -2.703 -5.101 20.743 1.00 98.44 252 ARG A CA 1
ATOM 1915 C C . ARG A 1 252 ? -1.662 -4.954 19.631 1.00 98.44 252 ARG A C 1
ATOM 1917 O O . ARG A 1 252 ? -1.000 -3.925 19.550 1.00 98.44 252 ARG A O 1
ATOM 1924 N N . GLN A 1 253 ? -1.540 -5.952 18.753 1.00 98.44 253 GLN A N 1
ATOM 1925 C CA . GLN A 1 253 ? -0.645 -5.868 17.595 1.00 98.44 253 GLN A CA 1
ATOM 1926 C C . GLN A 1 253 ? -1.151 -4.835 16.586 1.00 98.44 253 GLN A C 1
ATOM 1928 O O . GLN A 1 253 ? -0.359 -4.044 16.083 1.00 98.44 253 GLN A O 1
ATOM 1933 N N . ALA A 1 254 ? -2.466 -4.793 16.343 1.00 98.69 254 ALA A N 1
ATOM 1934 C CA . ALA A 1 254 ? -3.077 -3.789 15.477 1.00 98.69 254 ALA A CA 1
ATOM 1935 C C . ALA A 1 254 ? -2.750 -2.361 15.945 1.00 98.69 254 ALA A C 1
ATOM 1937 O O . ALA A 1 254 ? -2.270 -1.554 15.153 1.00 98.69 254 ALA A O 1
ATOM 1938 N N . ILE A 1 255 ? -2.916 -2.082 17.245 1.00 98.75 255 ILE A N 1
ATOM 1939 C CA . ILE A 1 255 ? -2.548 -0.794 17.857 1.00 98.75 255 ILE A CA 1
ATOM 1940 C C . ILE A 1 255 ? -1.066 -0.485 17.622 1.00 98.75 255 ILE A C 1
ATOM 1942 O O . ILE A 1 255 ? -0.738 0.614 17.184 1.00 98.75 255 ILE A O 1
ATOM 1946 N N . GLY A 1 256 ? -0.177 -1.457 17.855 1.00 98.69 256 GLY A N 1
ATOM 1947 C CA . GLY A 1 256 ? 1.259 -1.294 17.622 1.00 98.69 256 GLY A CA 1
ATOM 1948 C C . GLY A 1 256 ? 1.589 -0.890 16.181 1.00 98.69 256 GLY A C 1
ATOM 1949 O O . GLY A 1 256 ? 2.347 0.056 15.966 1.00 98.69 256 GLY A O 1
ATOM 1950 N N . TYR A 1 257 ? 0.977 -1.546 15.192 1.00 98.75 257 TYR A N 1
ATOM 1951 C CA . TYR A 1 257 ? 1.170 -1.201 13.782 1.00 98.75 257 TYR A CA 1
ATOM 1952 C C . TYR A 1 257 ? 0.623 0.185 13.429 1.00 98.75 257 TYR A C 1
ATOM 1954 O O . TYR A 1 257 ? 1.300 0.947 12.740 1.00 98.75 257 TYR A O 1
ATOM 1962 N N . PHE A 1 258 ? -0.563 0.546 13.925 1.00 98.62 258 PHE A N 1
ATOM 1963 C CA . PHE A 1 258 ? -1.146 1.867 13.681 1.00 98.62 258 PHE A CA 1
ATOM 1964 C C . PHE A 1 258 ? -0.346 2.995 14.343 1.00 98.62 258 PHE A C 1
ATOM 1966 O O . PHE A 1 258 ? -0.165 4.045 13.731 1.00 98.62 258 PHE A O 1
ATOM 1973 N N . ASN A 1 259 ? 0.199 2.769 15.540 1.00 98.56 259 ASN A N 1
ATOM 1974 C CA . ASN A 1 259 ? 1.079 3.724 16.214 1.00 98.56 259 ASN A CA 1
ATOM 1975 C C . ASN A 1 259 ? 2.390 3.918 15.446 1.00 98.56 259 ASN A C 1
ATOM 1977 O O . ASN A 1 259 ? 2.804 5.052 15.223 1.00 98.56 259 ASN A O 1
ATOM 1981 N N . ALA A 1 260 ? 3.016 2.829 14.989 1.00 98.19 260 ALA A N 1
ATOM 1982 C CA . ALA A 1 260 ? 4.220 2.910 14.163 1.00 98.19 260 ALA A CA 1
ATOM 1983 C C . ALA A 1 260 ? 3.953 3.656 12.842 1.00 98.19 260 ALA A C 1
ATOM 1985 O O . ALA A 1 260 ? 4.772 4.465 12.401 1.00 98.19 260 ALA A O 1
ATOM 1986 N N . LEU A 1 261 ? 2.787 3.427 12.229 1.00 97.50 261 LEU A N 1
ATOM 1987 C CA . LEU A 1 261 ? 2.378 4.129 11.015 1.00 97.50 261 LEU A CA 1
ATOM 1988 C C . LEU A 1 261 ? 2.179 5.630 11.266 1.00 97.50 261 LEU A C 1
ATOM 1990 O O . LEU A 1 261 ? 2.667 6.447 10.486 1.00 97.50 261 LEU A O 1
ATOM 1994 N N . GLU A 1 262 ? 1.507 5.999 12.357 1.00 97.69 262 GLU A N 1
ATOM 1995 C CA . GLU A 1 262 ? 1.312 7.396 12.757 1.00 97.69 262 GLU A CA 1
ATOM 1996 C C . GLU A 1 262 ? 2.643 8.092 13.053 1.00 97.69 262 GLU A C 1
ATOM 1998 O O . GLU A 1 262 ? 2.877 9.189 12.553 1.00 97.69 262 GLU A O 1
ATOM 2003 N N . GLN A 1 263 ? 3.548 7.437 13.783 1.00 96.44 263 GLN A N 1
ATOM 2004 C CA . GLN A 1 263 ? 4.879 7.968 14.076 1.00 96.44 263 GLN A CA 1
ATOM 2005 C C . GLN A 1 263 ? 5.690 8.218 12.797 1.00 96.44 263 GLN A C 1
ATOM 2007 O O . GLN A 1 263 ? 6.404 9.212 12.701 1.00 96.44 263 GLN A O 1
ATOM 2012 N N . SER A 1 264 ? 5.559 7.338 11.799 1.00 90.56 264 SER A N 1
ATOM 2013 C CA . SER A 1 264 ? 6.243 7.470 10.509 1.00 90.56 264 SER A CA 1
ATOM 2014 C C . SER A 1 264 ? 5.640 8.565 9.617 1.00 90.56 264 SER A C 1
ATOM 2016 O O . SER A 1 264 ? 6.371 9.277 8.930 1.00 90.56 264 SER 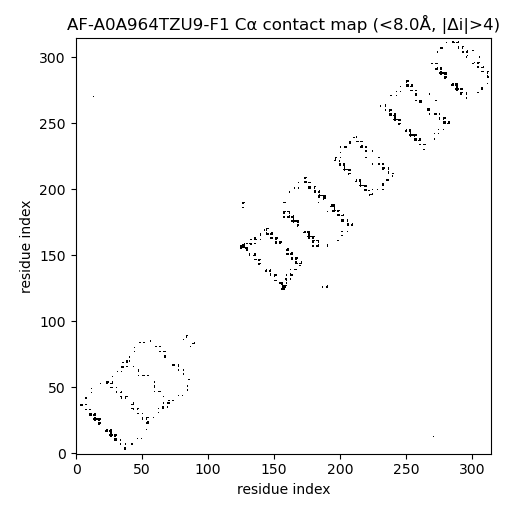A O 1
ATOM 2018 N N . LYS A 1 265 ? 4.308 8.709 9.597 1.00 90.12 265 LYS A N 1
ATOM 2019 C CA . LYS A 1 265 ? 3.590 9.625 8.686 1.00 90.12 265 LYS A CA 1
ATOM 2020 C C . LYS A 1 265 ? 3.213 10.968 9.321 1.00 90.12 265 LYS A C 1
ATOM 2022 O O . LYS A 1 265 ? 2.724 11.849 8.618 1.00 90.12 265 LYS A O 1
ATOM 2027 N N . GLY A 1 266 ? 3.389 11.114 10.632 1.00 92.94 266 GLY A N 1
ATOM 2028 C CA . GLY A 1 266 ? 2.972 12.271 11.431 1.00 92.94 266 GLY A CA 1
ATOM 2029 C C . GLY A 1 266 ? 1.467 12.344 11.714 1.00 92.94 266 GLY A C 1
ATOM 2030 O O . GLY A 1 266 ? 1.033 13.161 12.519 1.00 92.94 266 GLY A O 1
ATOM 2031 N N . SER A 1 267 ? 0.654 11.513 11.061 1.00 92.12 267 SER A N 1
ATOM 2032 C CA . SER A 1 267 ? -0.782 11.399 11.315 1.00 92.12 267 SER A CA 1
ATOM 2033 C C . SER A 1 267 ? -1.300 10.041 10.862 1.00 92.12 267 SER A C 1
ATOM 2035 O O . SER A 1 267 ? -0.746 9.423 9.946 1.00 92.12 267 SER A O 1
ATOM 2037 N N . LEU A 1 268 ? -2.3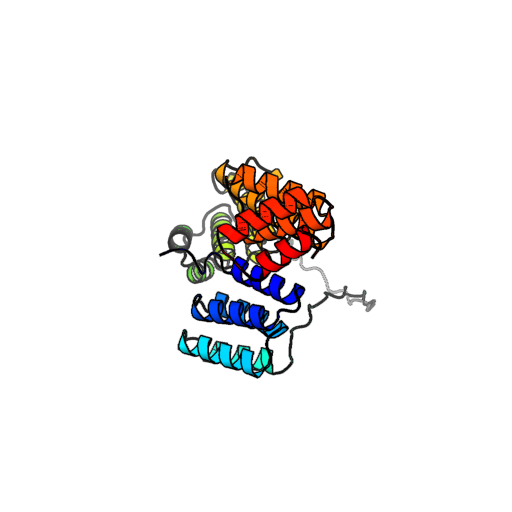86 9.591 11.483 1.00 94.81 268 LEU A N 1
ATOM 2038 C CA . LEU A 1 268 ? -3.099 8.391 11.077 1.00 94.81 268 LEU A CA 1
ATOM 2039 C C . LEU A 1 268 ? -4.355 8.752 10.274 1.00 94.81 268 LEU A C 1
ATOM 2041 O 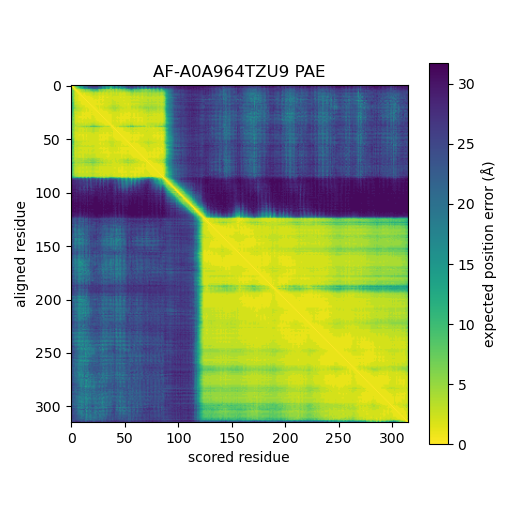O . LEU A 1 268 ? -5.097 9.679 10.605 1.00 94.81 268 LEU A O 1
ATOM 2045 N N . ARG A 1 269 ? -4.607 8.004 9.196 1.00 93.12 269 ARG A N 1
ATOM 2046 C CA . ARG A 1 269 ? -5.829 8.142 8.394 1.00 93.12 269 ARG A CA 1
ATOM 2047 C C . ARG A 1 269 ? -7.053 7.860 9.275 1.00 93.12 269 ARG A C 1
ATOM 2049 O O . ARG A 1 269 ? -7.023 6.928 10.071 1.00 93.12 269 ARG A O 1
ATOM 2056 N N . ARG A 1 270 ? -8.137 8.631 9.119 1.00 93.25 270 ARG A N 1
ATOM 2057 C CA . ARG A 1 270 ? -9.307 8.581 10.021 1.00 93.25 270 ARG A CA 1
ATOM 2058 C C . ARG A 1 270 ? -9.890 7.177 10.205 1.00 93.25 270 ARG A C 1
ATOM 2060 O O . ARG A 1 270 ? -10.247 6.823 11.321 1.00 93.25 270 ARG A O 1
ATOM 2067 N N . ASP A 1 271 ? -10.007 6.388 9.143 1.00 91.56 271 ASP A N 1
ATOM 2068 C CA . ASP A 1 271 ? -10.527 5.019 9.235 1.00 91.56 271 ASP A CA 1
ATOM 2069 C C . ASP A 1 271 ? -9.586 4.096 10.021 1.00 91.56 271 ASP A C 1
ATOM 2071 O O . ASP A 1 271 ? -10.056 3.310 10.838 1.00 91.56 271 ASP A O 1
ATOM 2075 N N . LEU A 1 272 ? -8.267 4.255 9.875 1.00 96.81 272 LEU A N 1
ATOM 2076 C CA . LEU A 1 272 ? -7.294 3.539 10.701 1.00 96.81 272 LEU A CA 1
ATOM 2077 C C . LEU A 1 272 ? -7.316 4.022 12.158 1.00 96.81 272 LEU A C 1
ATOM 2079 O O . LEU A 1 272 ? -7.187 3.203 13.062 1.00 96.81 272 LEU A O 1
ATOM 2083 N N . SER A 1 273 ? -7.536 5.317 12.415 1.00 97.69 273 SER A N 1
ATOM 2084 C CA . SER A 1 273 ? -7.761 5.820 13.779 1.00 97.69 273 SER A CA 1
ATOM 2085 C C . SER A 1 273 ? -9.025 5.229 14.403 1.00 97.69 273 SER A C 1
ATOM 2087 O O . SER A 1 273 ? -9.012 4.881 15.578 1.00 97.69 273 SER A O 1
ATOM 2089 N N . ILE A 1 274 ? -10.101 5.066 13.626 1.00 96.81 274 ILE A N 1
ATOM 2090 C CA . ILE A 1 274 ? -11.317 4.381 14.083 1.00 96.81 274 ILE A CA 1
ATOM 2091 C C . ILE A 1 274 ? -11.017 2.913 14.398 1.00 96.81 274 ILE A C 1
ATOM 2093 O O . ILE A 1 274 ? -11.392 2.437 15.467 1.00 96.81 274 ILE A O 1
ATOM 2097 N N . LEU A 1 275 ? -10.302 2.202 13.518 1.00 97.06 275 LEU A N 1
ATOM 2098 C CA . LEU A 1 275 ? -9.882 0.823 13.787 1.00 97.06 275 LEU A CA 1
ATOM 2099 C C . LEU A 1 275 ? -9.001 0.729 15.035 1.00 97.06 275 LEU A C 1
ATOM 2101 O O . LEU A 1 275 ? -9.183 -0.188 15.832 1.00 97.06 275 LEU A O 1
ATOM 2105 N N . ARG A 1 276 ? -8.092 1.687 15.257 1.00 98.56 276 ARG A N 1
ATOM 2106 C CA . ARG A 1 276 ? -7.300 1.771 16.490 1.00 98.56 276 ARG A CA 1
ATOM 2107 C C . ARG A 1 276 ? -8.190 1.988 17.714 1.00 98.56 276 ARG A C 1
ATOM 2109 O O . ARG A 1 276 ? -8.004 1.283 18.699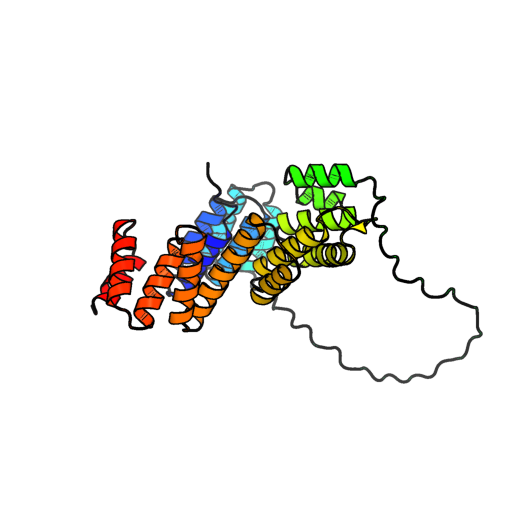 1.00 98.56 276 ARG A O 1
ATOM 2116 N N . ALA A 1 277 ? -9.178 2.881 17.647 1.00 98.19 277 ALA A N 1
ATOM 2117 C CA . ALA A 1 277 ? -10.128 3.124 18.736 1.00 98.19 277 ALA A CA 1
ATOM 2118 C C . ALA A 1 277 ? -10.912 1.854 19.109 1.00 98.19 277 ALA A C 1
ATOM 2120 O O . ALA A 1 277 ? -10.994 1.485 20.282 1.00 98.19 277 ALA A O 1
ATOM 2121 N N . TYR A 1 278 ? -11.416 1.121 18.113 1.00 98.06 278 TYR A N 1
ATOM 2122 C CA . TYR A 1 278 ? -12.061 -0.169 18.356 1.00 98.06 278 TYR A CA 1
ATOM 2123 C C . TYR A 1 278 ? -11.076 -1.238 18.844 1.00 98.06 278 TYR A C 1
ATOM 2125 O O . TYR A 1 278 ? -11.438 -2.066 19.677 1.00 98.06 278 TYR A O 1
ATOM 2133 N N . ALA A 1 279 ? -9.824 -1.235 18.383 1.00 98.44 279 ALA A N 1
ATOM 2134 C CA . ALA A 1 279 ? -8.802 -2.149 18.887 1.00 98.44 279 ALA A CA 1
ATOM 2135 C C . ALA A 1 279 ? -8.507 -1.887 20.373 1.00 98.44 279 ALA A C 1
ATOM 2137 O O . ALA A 1 279 ? -8.391 -2.831 21.155 1.00 98.44 279 ALA A O 1
ATOM 2138 N N . LEU A 1 280 ? -8.423 -0.617 20.781 1.00 98.62 280 LEU A N 1
ATOM 2139 C CA . LEU A 1 280 ? -8.279 -0.208 22.180 1.00 98.62 280 LEU A CA 1
ATOM 2140 C C . LEU A 1 280 ? -9.462 -0.723 23.006 1.00 98.62 280 LEU A C 1
ATOM 2142 O O . LEU A 1 280 ? -9.261 -1.398 24.014 1.00 98.62 280 LEU A O 1
ATOM 2146 N N . LEU A 1 281 ? -10.689 -0.518 22.521 1.00 97.44 281 LEU A N 1
ATOM 2147 C CA . LEU A 1 281 ? -11.900 -0.992 23.189 1.00 97.44 281 LEU A CA 1
ATOM 2148 C C . LEU A 1 281 ? -11.900 -2.519 23.370 1.00 97.44 281 LEU A C 1
ATOM 2150 O O . LEU A 1 281 ? -12.046 -3.011 24.488 1.00 97.44 281 LEU A O 1
ATOM 2154 N N . ASN A 1 282 ? -11.664 -3.265 22.289 1.00 96.94 282 ASN A N 1
ATOM 2155 C CA . ASN A 1 282 ? -11.678 -4.730 22.290 1.00 96.94 282 ASN A CA 1
ATOM 2156 C C . ASN A 1 282 ? -10.487 -5.361 23.031 1.00 96.94 282 ASN A C 1
ATOM 2158 O O . ASN A 1 282 ? -10.534 -6.533 23.397 1.00 96.94 282 ASN A O 1
ATOM 2162 N N . SER A 1 283 ? -9.417 -4.601 23.279 1.00 97.56 283 SER A N 1
ATOM 2163 C CA . SER A 1 283 ? -8.297 -5.028 24.129 1.00 97.56 283 SER A CA 1
ATOM 2164 C C . SER A 1 283 ? -8.456 -4.627 25.601 1.00 97.56 283 SER A C 1
ATOM 2166 O O . SER A 1 283 ? -7.554 -4.898 26.394 1.00 97.56 283 SER A O 1
ATOM 2168 N N . GLY A 1 284 ? -9.588 -4.015 25.973 1.00 96.19 284 GLY A N 1
ATOM 2169 C CA . GLY A 1 284 ? -9.914 -3.607 27.343 1.00 96.19 284 GLY A CA 1
ATOM 2170 C C . GLY A 1 284 ? -9.423 -2.209 27.734 1.00 96.19 284 GLY A C 1
ATOM 2171 O O . GLY A 1 284 ? -9.711 -1.752 28.839 1.00 96.19 284 GLY A O 1
ATOM 2172 N N . GLN A 1 285 ? -8.739 -1.496 26.838 1.00 97.50 285 GLN A N 1
ATOM 2173 C CA . GLN A 1 285 ? -8.196 -0.148 27.053 1.00 97.50 285 GLN A CA 1
ATOM 2174 C C . GLN A 1 285 ? -9.291 0.920 26.864 1.00 97.50 285 GLN A C 1
ATOM 2176 O O . GLN A 1 285 ? -9.226 1.775 25.981 1.00 97.50 285 GLN A O 1
ATOM 2181 N N . ARG A 1 286 ? -10.351 0.854 27.683 1.00 96.38 286 ARG A N 1
ATOM 2182 C CA . ARG A 1 286 ? -11.565 1.683 27.529 1.00 96.38 286 ARG A CA 1
ATOM 2183 C C . ARG A 1 286 ? -11.307 3.187 27.631 1.00 96.38 286 ARG A C 1
ATOM 2185 O O . ARG A 1 286 ? -11.892 3.946 26.866 1.00 96.38 286 ARG A O 1
ATOM 2192 N N . ALA A 1 287 ? -10.442 3.618 28.550 1.00 96.88 287 ALA A N 1
ATOM 2193 C CA . ALA A 1 287 ? -10.139 5.038 28.742 1.00 96.88 287 ALA A CA 1
ATOM 2194 C C . ALA A 1 287 ? -9.464 5.653 27.502 1.00 96.88 287 ALA A C 1
ATOM 2196 O O . ALA A 1 287 ? -9.850 6.728 27.045 1.00 96.88 287 ALA A O 1
ATOM 2197 N N . GLU A 1 288 ? -8.504 4.937 26.915 1.00 97.75 288 GLU A N 1
ATOM 2198 C CA . GLU A 1 288 ? -7.821 5.347 25.685 1.00 97.75 288 GLU A CA 1
ATOM 2199 C C . GLU A 1 288 ? -8.760 5.290 24.478 1.00 97.75 288 GLU A C 1
ATOM 2201 O O . GLU A 1 288 ? -8.792 6.227 23.682 1.00 97.75 288 GLU A O 1
ATOM 2206 N N . ALA A 1 289 ? -9.582 4.238 24.375 1.00 98.19 289 ALA A N 1
ATOM 2207 C CA . ALA A 1 289 ? -10.598 4.127 23.331 1.00 98.19 289 ALA A CA 1
ATOM 2208 C C . ALA A 1 289 ? -11.571 5.312 23.361 1.00 98.19 289 ALA A C 1
ATOM 2210 O O . ALA A 1 289 ? -11.840 5.914 22.322 1.00 98.19 289 ALA A O 1
ATOM 2211 N N . LYS A 1 290 ? -12.057 5.679 24.556 1.00 97.81 290 LYS A N 1
ATOM 2212 C CA . LYS A 1 290 ? -12.915 6.849 24.763 1.00 97.81 290 LYS A CA 1
ATOM 2213 C C . LYS A 1 290 ? -12.235 8.117 24.248 1.00 97.81 290 LYS A C 1
ATOM 2215 O O . LYS A 1 290 ? -12.817 8.796 23.411 1.00 97.81 290 LYS A O 1
ATOM 2220 N N . SER A 1 291 ? -11.007 8.396 24.686 1.00 97.94 291 SER A N 1
ATOM 2221 C CA . SER A 1 291 ? -10.247 9.582 24.259 1.00 97.94 291 SER A CA 1
ATOM 2222 C C . SER A 1 291 ? -10.075 9.649 22.733 1.00 97.94 291 SER A C 1
ATOM 2224 O O . SER A 1 291 ? -10.331 10.681 22.107 1.00 97.94 291 SER A O 1
ATOM 2226 N N . GLU A 1 292 ? -9.718 8.527 22.096 1.00 97.62 292 GLU A N 1
ATOM 2227 C CA . GLU A 1 292 ? -9.567 8.447 20.638 1.00 97.62 292 GLU A CA 1
ATOM 2228 C C . GLU A 1 292 ? -10.910 8.694 19.922 1.00 97.62 292 GLU A C 1
ATOM 2230 O O . GLU A 1 292 ? -10.967 9.480 18.971 1.00 97.62 292 GLU A O 1
ATOM 2235 N N . PHE A 1 293 ? -12.010 8.095 20.392 1.00 98.31 293 PHE A N 1
ATOM 2236 C CA . PHE A 1 293 ? -13.341 8.330 19.829 1.00 98.31 293 PHE A CA 1
ATOM 2237 C C . PHE A 1 293 ? -13.843 9.764 20.051 1.00 98.31 293 PHE A C 1
ATOM 2239 O O . PHE A 1 293 ? -14.435 10.325 19.130 1.00 98.31 293 PHE A O 1
ATOM 2246 N N . GLU A 1 294 ? -13.588 10.384 21.207 1.00 97.75 294 GLU A N 1
ATOM 2247 C CA . GLU A 1 294 ? -13.965 11.779 21.499 1.00 97.75 294 GLU A CA 1
ATOM 2248 C C . GLU A 1 294 ? -13.253 12.734 20.540 1.00 97.75 294 GLU A C 1
ATOM 2250 O O . GLU A 1 294 ? -13.887 13.595 19.917 1.00 97.75 294 GLU A O 1
ATOM 2255 N N . ARG A 1 295 ? -11.946 12.525 20.341 1.00 97.44 295 ARG A N 1
ATOM 2256 C CA . ARG A 1 295 ? -11.142 13.270 19.368 1.00 97.44 295 ARG A CA 1
ATOM 2257 C C . ARG A 1 295 ? -11.706 13.119 17.953 1.00 97.44 295 ARG A C 1
ATOM 2259 O O . ARG A 1 295 ? -11.906 14.116 17.259 1.00 97.44 295 ARG A O 1
ATOM 2266 N N . LEU A 1 296 ? -11.984 11.886 17.521 1.00 96.19 296 LEU A N 1
ATOM 2267 C CA . LEU A 1 296 ? -12.529 11.596 16.189 1.00 96.19 296 LEU A CA 1
ATOM 2268 C C . LEU A 1 296 ? -13.938 12.167 15.989 1.00 96.19 296 LEU A C 1
ATOM 2270 O O . LEU A 1 296 ? -14.255 12.631 14.893 1.00 96.19 296 LEU A O 1
ATOM 2274 N N . HIS A 1 297 ? -14.776 12.140 17.027 1.00 96.94 297 HIS A N 1
ATOM 2275 C CA . HIS A 1 297 ? -16.131 12.685 17.010 1.00 96.94 297 HIS A CA 1
ATOM 2276 C C . HIS A 1 297 ? -16.127 14.211 16.925 1.00 96.94 297 HIS A C 1
ATOM 2278 O O . HIS A 1 297 ? -16.869 14.777 16.129 1.00 96.94 297 HIS A O 1
ATOM 2284 N N . THR A 1 298 ? -15.247 14.867 17.684 1.00 97.12 298 THR A N 1
ATOM 2285 C CA . THR A 1 298 ? -15.083 16.328 17.657 1.00 97.12 298 THR A CA 1
ATOM 2286 C C . THR A 1 298 ? -14.611 16.812 16.286 1.00 97.12 298 THR A C 1
ATOM 2288 O O . THR A 1 298 ? -15.061 17.845 15.804 1.00 97.12 298 THR A O 1
ATOM 2291 N N . GLN A 1 299 ? -13.732 16.048 15.628 1.00 93.06 299 GLN A N 1
ATOM 2292 C CA . GLN A 1 299 ? -13.297 16.340 14.260 1.00 93.06 299 GLN A CA 1
ATOM 2293 C C . GLN A 1 299 ? -14.417 16.128 13.232 1.00 93.06 299 GLN A C 1
ATOM 2295 O O . GLN A 1 299 ? -14.576 16.935 12.319 1.00 93.06 299 GLN A O 1
ATOM 2300 N N . LEU A 1 300 ? -15.165 15.026 13.352 1.00 90.50 300 LEU A N 1
ATOM 2301 C CA . LEU A 1 300 ? -16.342 14.739 12.537 1.00 90.50 300 LEU A CA 1
ATOM 2302 C C . LEU A 1 300 ? -17.242 13.716 13.240 1.00 90.50 300 LEU A C 1
ATOM 2304 O O . LEU A 1 300 ? -16.905 12.528 13.352 1.00 90.50 300 LEU A O 1
ATOM 2308 N N . ALA A 1 301 ? -18.424 14.172 13.646 1.00 93.56 301 ALA A N 1
ATOM 2309 C CA . ALA A 1 301 ? -19.451 13.330 14.232 1.00 93.56 301 ALA A CA 1
ATOM 2310 C C . ALA A 1 301 ? -20.051 12.402 13.166 1.00 93.56 301 ALA A C 1
ATOM 2312 O O . ALA A 1 301 ? -20.547 12.841 12.133 1.00 93.56 301 ALA A O 1
ATOM 2313 N N . THR A 1 302 ? -20.010 11.099 13.427 1.00 90.75 302 THR A N 1
ATOM 2314 C CA . THR A 1 302 ? -20.502 10.048 12.524 1.00 90.75 302 THR A CA 1
ATOM 2315 C C . THR A 1 302 ? -21.269 8.999 13.326 1.00 90.75 302 THR A C 1
ATOM 2317 O O . THR A 1 302 ? -21.274 9.056 14.559 1.00 90.75 302 THR A O 1
ATOM 2320 N N . ALA A 1 303 ? -21.971 8.072 12.673 1.00 90.62 303 ALA A N 1
ATOM 2321 C CA . ALA A 1 303 ? -22.632 6.979 13.393 1.00 90.62 303 ALA A CA 1
ATOM 2322 C C . ALA A 1 303 ? -21.593 6.114 14.125 1.00 90.62 303 ALA A C 1
ATOM 2324 O O . ALA A 1 303 ? -21.752 5.804 15.301 1.00 90.62 303 ALA A O 1
ATOM 2325 N N . GLU A 1 304 ? -20.472 5.845 13.465 1.00 87.25 304 GLU A N 1
ATOM 2326 C CA . GLU A 1 304 ? -19.364 5.018 13.925 1.00 87.25 304 GLU A CA 1
ATOM 2327 C C . GLU A 1 304 ? -18.700 5.602 15.176 1.00 87.25 304 GLU A C 1
ATOM 2329 O O . GLU A 1 304 ? -18.443 4.874 16.132 1.00 87.25 304 GLU A O 1
ATOM 2334 N N . THR A 1 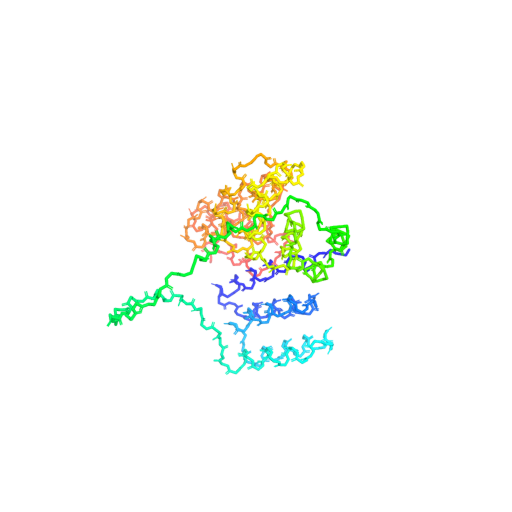305 ? -18.458 6.919 15.206 1.00 91.94 305 THR A N 1
ATOM 2335 C CA . THR A 1 305 ? -17.875 7.581 16.386 1.00 91.94 305 THR A CA 1
ATOM 2336 C C . THR A 1 305 ? -18.866 7.700 17.542 1.00 91.94 305 THR A C 1
ATOM 2338 O O . THR A 1 305 ? -18.447 7.606 18.689 1.00 91.94 305 THR A O 1
ATOM 2341 N N . ARG A 1 306 ? -20.174 7.845 17.276 1.00 94.25 306 ARG A N 1
ATOM 2342 C CA . ARG A 1 306 ? -21.210 7.811 18.328 1.00 94.25 306 ARG A CA 1
ATOM 2343 C C . ARG A 1 306 ? -21.330 6.428 18.964 1.00 94.25 306 ARG A C 1
ATOM 2345 O O . ARG A 1 306 ? -21.313 6.322 20.185 1.00 94.25 306 ARG A O 1
ATOM 2352 N N . HIS A 1 307 ? -21.402 5.380 18.145 1.00 92.88 307 HIS A N 1
ATOM 2353 C CA . HIS A 1 307 ? -21.434 4.001 18.632 1.00 92.88 307 HIS A CA 1
ATOM 2354 C C . HIS A 1 307 ? -20.177 3.655 19.434 1.00 92.88 307 HIS A C 1
ATOM 2356 O O . HIS A 1 307 ? -20.291 3.122 20.534 1.00 92.88 307 HIS A O 1
ATOM 2362 N N . GLY A 1 308 ? -18.995 4.021 18.928 1.00 91.25 308 GLY A N 1
ATOM 2363 C CA . GLY A 1 308 ? -17.732 3.810 19.633 1.00 91.25 308 GLY A CA 1
ATOM 2364 C C . GLY A 1 308 ? -17.675 4.505 20.997 1.00 91.25 308 GLY A C 1
ATOM 2365 O O . GLY A 1 308 ? -17.254 3.889 21.974 1.00 91.25 308 GLY A O 1
ATOM 2366 N N . LEU A 1 309 ? -18.157 5.752 21.091 1.00 94.25 309 LEU A N 1
ATOM 2367 C CA . LEU A 1 309 ? -18.254 6.480 22.362 1.00 94.25 309 LEU A CA 1
ATOM 2368 C C . LEU A 1 309 ? -19.184 5.791 23.358 1.00 94.25 309 LEU A C 1
ATOM 2370 O O . LEU A 1 309 ? -18.783 5.576 24.499 1.00 94.25 309 LEU A O 1
ATOM 2374 N N . ASN A 1 310 ? -20.394 5.418 22.936 1.00 93.94 310 ASN A N 1
ATOM 2375 C CA . ASN A 1 310 ? -21.350 4.732 23.809 1.00 93.94 310 ASN A CA 1
ATOM 2376 C C . ASN A 1 310 ? -20.764 3.416 24.336 1.00 93.94 310 ASN A C 1
ATOM 2378 O O 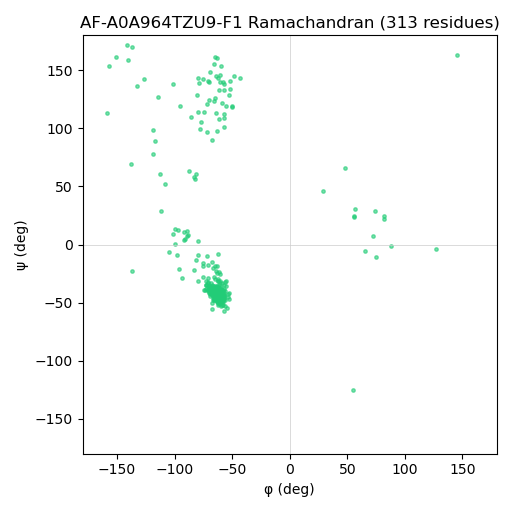. ASN A 1 310 ? -20.730 3.194 25.546 1.00 93.94 310 ASN A O 1
ATOM 2382 N N . ALA A 1 311 ? -20.173 2.617 23.444 1.00 92.62 311 ALA A N 1
ATOM 2383 C CA . ALA A 1 311 ? -19.541 1.357 23.811 1.00 92.62 311 ALA A CA 1
ATOM 2384 C C . ALA A 1 311 ? -18.343 1.548 24.763 1.00 92.62 311 ALA A C 1
ATOM 2386 O O . ALA A 1 311 ? -18.146 0.754 25.684 1.00 92.62 311 ALA A O 1
ATOM 2387 N N . ALA A 1 312 ? -17.552 2.612 24.586 1.00 93.25 312 ALA A N 1
ATOM 2388 C CA . ALA A 1 312 ? -16.444 2.941 25.484 1.00 93.25 312 ALA A CA 1
ATOM 2389 C C . ALA A 1 312 ? -16.912 3.438 26.864 1.00 93.25 312 ALA A C 1
ATOM 2391 O O . ALA A 1 312 ? -16.213 3.221 27.856 1.00 93.25 312 ALA A O 1
ATOM 2392 N N . LEU A 1 313 ? -18.089 4.068 26.937 1.00 90.38 313 LEU A N 1
ATOM 2393 C CA . LEU A 1 313 ? -18.734 4.512 28.178 1.00 90.38 313 LEU A CA 1
ATOM 2394 C C . LEU A 1 313 ? -19.489 3.387 28.908 1.00 90.38 313 LEU A C 1
ATOM 2396 O O . LEU A 1 313 ? -19.815 3.556 30.079 1.00 90.38 313 LEU A O 1
ATOM 2400 N N . GLY A 1 314 ? -19.718 2.244 28.252 1.00 83.81 314 GLY A N 1
ATOM 2401 C CA . GLY A 1 314 ? -20.470 1.117 28.812 1.00 83.81 314 GLY A CA 1
ATOM 2402 C C . GLY A 1 314 ? -21.991 1.261 28.699 1.00 83.81 314 GLY A C 1
ATOM 2403 O O . GLY A 1 314 ? -22.699 0.623 29.476 1.00 83.81 314 GLY A O 1
ATOM 2404 N N . ASN A 1 315 ? -22.461 2.088 27.759 1.00 66.25 315 ASN A N 1
ATOM 2405 C CA . ASN A 1 315 ? -23.875 2.346 27.468 1.00 66.25 315 ASN A CA 1
ATOM 2406 C C . ASN A 1 315 ? -24.370 1.568 26.247 1.00 66.25 315 ASN A C 1
ATOM 2408 O O . ASN A 1 315 ? -23.564 1.374 25.305 1.00 66.25 315 ASN A O 1
#

Mean predicted aligned error: 14.91 Å

Solvent-accessible surface area (backbone atoms only — not comparable to full-atom values): 17220 Å² total; per-residue (Å²): 137,80,72,67,59,88,45,45,66,56,52,52,53,52,21,54,52,24,47,78,66,77,32,45,70,61,17,42,50,44,39,48,53,44,38,71,72,28,65,51,67,71,56,28,49,55,43,51,59,59,38,59,78,67,38,54,74,69,58,46,50,54,44,50,52,51,41,33,72,73,30,65,92,47,34,71,61,50,52,56,48,50,52,38,69,74,66,75,55,77,81,72,82,80,74,82,74,78,83,76,86,81,88,75,90,74,89,80,84,91,76,82,92,72,90,71,80,74,83,72,69,82,78,73,59,41,43,62,84,44,87,56,44,66,60,35,50,55,26,44,76,68,65,38,21,72,58,16,44,61,70,36,54,85,54,65,9,39,44,39,29,36,53,31,17,54,17,29,40,76,60,73,35,32,80,67,14,39,60,26,21,55,54,31,35,73,52,16,67,72,56,34,85,64,36,32,44,53,19,27,47,52,37,14,53,25,29,43,76,69,69,36,46,67,63,11,54,54,38,42,70,75,45,85,61,54,72,68,58,42,56,51,53,51,44,54,41,26,49,55,50,16,55,49,26,43,77,71,68,38,20,68,57,13,38,52,26,48,51,54,36,19,70,74,66,76,54,64,57,67,71,58,47,48,52,38,23,50,23,29,41,78,63,66,40,31,72,61,16,29,52,48,20,52,55,49,26,74,77,52,76,45,71,68,33,52,52,48,36,35,56,40,72,73,97

Sequence (315 aa):
RIMSCERINNAWLLSDMYVLADQESAAVQTYRNTVRSCNSFAQMQTTLEKASGVASRSELSSMFDVARGANRSETERLNALEKRLLGGGAPAPRTAAAPEPRTNSQPAPRTQTAAAPAPGAPSRLPAQGDGRIAEIRRLKEREQYARCIAASQNPRSLDVLYERSWCLYGHGRPTESLVGFQASAAAGDAIGPNVRRDAHFGMSLSYLNMNMTEQGAQAASRVRLTDTQRAEVEGIVLDQRGVKAYRTGSYRQAIGYFNALEQSKGSLRRDLSILRAYALLNSGQRAEAKSEFERLHTQLATAETRHGLNAALGN

Secondary structure (DSSP, 8-state):
---SSTTHHHHHHHHHHHHHTT-HHHHHHHHHHHHHH--SHHHHHHHHHHHTTTS-HHHHHHHHHHHHHH-GGGHHHHHHHHHHHHTT--------PPPP------PPPP-----PPP-----PPPSS--TTHHHHHHHHHTT-HHHHHHHTSS-SSHHHHHHHHHHHHHTT-HHHHHHHHHHHHHHGGGG-TTHHHHHHHHHHHHHHHTT-HHHHHHHHTTS---HHHHHHHHHHHHHHHHHHHHHTT-HHHHHHHHHHHHHHHSS--HHHHHHHHHHHHHTT-HHHHHHHHHHHHHH---HHHHHHHHHHHT-

Radius of gyration: 24.77 Å; Cα contacts (8 Å, |Δi|>4): 374; chains: 1; bounding box: 56×68×67 Å

pLDDT: mean 85.24, std 18.65, range [30.39, 98.75]

Nearest PDB structures (foldseek):
  2vq2-assembly1_A-2  TM=4.798E-01  e=8.790E-03  Neisseria meningitidis
  8hmc-assembly1_C  TM=3.771E-01  e=1.351E-01  Tetrahymena thermophila
  8rw5-assembly1_B  TM=3.054E-01  e=1.011E-01  Myxococcus xanthus
  5l0y-assembly6_F  TM=5.781E-01  e=1.991E+00  Thermochaetoides thermophila DSM 1495
  3jbz-assembly1_A  TM=2.597E-01  e=3.272E+00  Homo sapiens

Foldseek 3Di:
DDDPQVVLVVLLVVLVVCVVVVNLVVSLVSLLVQLLPHQDPVSNLVSLVSNLVRDDLVSSVVSLVSNCVSCVVCNVVSVVSNCCSSVPDDPDPPPPDDDDDDDDDDDDDDDDDDDDPDPPDPPLQALDDPPLLVVLVVCVVVLVLVVSLVSLPPPNHLSSLQSNLSSCVSVLNLVSSLVSLVSQLVCAPSNHDCSVQVSLLSNLSSCLSVLVLVSSVVSNVVDDHDPVSCLVSLLSSLVSQLVVCLVVLVLVSNLVSQVVNCVSVVHGDLVSLLSNLVSCLSVVVLVVSLVSLVVSCVVPNDPSSVVSNCSSVVD